Protein AF-A0A0G4NHV6-F1 (afdb_monomer_lite)

Foldseek 3Di:
DDDDDDDDDPDDDDDDDDDDDDDDDDDDDDDDDDDDDDDDDDDDDDDDDDDDDDDDPPPPPPPPQPADDLVVLVVLLVVLVVLLVVLLVLLVVLLVLLVVVLVDLDVVSLVVNLVSLVVSLVSLVVSLVSLVVLVVRLVSDPDPCSVVSVVSSVVSLVSNLVSLVVSVVSVVVSLVSVLVSQLVVVCVVVVPDDPVRSCCSSVPPLLDPPVVVVVPVPDDPPRPVSVSVSVNSVVVSNVVSVVSSVVSVD

Radius of gyration: 35.99 Å; chains: 1; bounding box: 97×77×82 Å

InterPro domains:
  IPR006011 Syntaxin, N-terminal domain [PF00804] (71-216)
  IPR006011 Syntaxin, N-terminal domain [SM00503] (65-179)
  IPR010989 SNARE [SSF47661] (71-247)

Secondary structure (DSSP, 8-state):
-----------------------------------------------------------------SS--HHHHHHHHHHHHHHHHHHHHHHHHHHHHHHHHHH---HHHHHHHHHHHHHHHHHHHHHHHHHHHHHHHHHH--STTHHHHHHHHHHHHHHHHHHHHHHHHHHHHHHHHHHHHHHHHHHHH-TT--HHHHHHHHHS-TT-HHHHHHHHTTS--SSHHHHHHHHHHHHHHHHHHHHHHHHHT-

pLDDT: mean 71.12, std 22.75, range [27.0, 97.94]

Sequence (250 aa):
MSYGQYSQNPYAQGPAAEGGYDYNQSQQQYGGGQYELQPYGQQPQQNEDQSNPYQQQQQQQSSAPTTISQQDFLGRVQNLRNEIRTLTADIEHIAQLHQRALSSADSVASDQLNNAVAQTQLRNTQITEEIKFLERDAARTQDASRASKQAQLNSVKNTFKDELHRYMQVESEYQKRYKEQIARQYRIVNPDATEEEVHEATEVDWGNEGVFQTALKNNRLGQANSVLGNVRARHSELQRIERTLAESQQ

Structure (mmCIF, N/CA/C/O backbone):
data_AF-A0A0G4NHV6-F1
#
_entry.id   AF-A0A0G4NHV6-F1
#
loop_
_atom_site.group_PDB
_atom_site.id
_atom_site.type_symbol
_atom_site.label_atom_id
_atom_site.label_alt_id
_atom_site.label_comp_id
_atom_site.label_asym_id
_atom_site.label_entity_id
_atom_site.label_seq_id
_atom_site.pdbx_PDB_ins_code
_atom_site.Cartn_x
_atom_site.Cartn_y
_atom_site.Cartn_z
_atom_site.occupancy
_atom_site.B_iso_or_equiv
_atom_site.auth_seq_id
_atom_site.auth_comp_id
_atom_site.auth_asym_id
_atom_site.auth_atom_id
_atom_site.pdbx_PDB_model_num
ATOM 1 N N . MET A 1 1 ? -23.708 -58.275 34.822 1.00 42.59 1 MET A N 1
ATOM 2 C CA . MET A 1 1 ? -22.982 -58.783 33.636 1.00 42.59 1 MET A CA 1
ATOM 3 C C . MET A 1 1 ? -22.207 -57.575 33.090 1.00 42.59 1 MET A C 1
ATOM 5 O O . MET A 1 1 ? -22.872 -56.664 32.633 1.00 42.59 1 MET A O 1
ATOM 9 N N . SER A 1 2 ? -20.936 -57.292 33.436 1.00 39.44 2 SER A N 1
ATOM 10 C CA . SER A 1 2 ? -19.669 -58.014 33.139 1.00 39.44 2 SER A CA 1
ATOM 11 C C . SER A 1 2 ? -19.507 -58.191 31.619 1.00 39.44 2 SER A C 1
ATOM 13 O O . SER A 1 2 ? -20.429 -58.746 31.037 1.00 39.44 2 SER A O 1
ATOM 15 N N . TYR A 1 3 ? -18.500 -57.729 30.863 1.00 39.88 3 TYR A N 1
ATOM 16 C CA . TYR A 1 3 ? -17.105 -57.243 31.003 1.00 39.88 3 TYR A CA 1
ATOM 17 C C . TYR A 1 3 ? -16.933 -56.012 30.052 1.00 39.88 3 TYR A C 1
ATOM 19 O O . TYR A 1 3 ? -17.798 -55.796 29.215 1.00 39.88 3 TYR A O 1
ATOM 27 N N . GLY A 1 4 ? -15.941 -55.111 30.069 1.00 42.47 4 GLY A N 1
ATOM 28 C CA . GLY A 1 4 ? -14.530 -55.207 30.441 1.00 42.47 4 GLY A CA 1
ATOM 29 C C . GLY A 1 4 ? -13.627 -55.469 29.217 1.00 42.47 4 GLY A C 1
ATOM 30 O O . GLY A 1 4 ? -13.505 -56.618 28.825 1.00 42.47 4 GLY A O 1
ATOM 31 N N . GLN A 1 5 ? -12.936 -54.420 28.727 1.00 42.06 5 GLN A N 1
ATOM 32 C CA . GLN A 1 5 ? -11.602 -54.454 28.074 1.00 42.06 5 GLN A CA 1
ATOM 33 C C . GLN A 1 5 ? -11.485 -54.866 26.579 1.00 42.06 5 GLN A C 1
ATOM 35 O O . GLN A 1 5 ? -11.826 -55.979 26.209 1.00 42.06 5 GLN A O 1
ATOM 40 N N . TYR A 1 6 ? -10.927 -53.988 25.721 1.00 45.12 6 TYR A N 1
ATOM 41 C CA . TYR A 1 6 ? -9.554 -54.101 25.171 1.00 45.12 6 TYR A CA 1
ATOM 42 C C . TYR A 1 6 ? -9.182 -52.936 24.222 1.00 45.12 6 TYR A C 1
ATOM 44 O O . TYR A 1 6 ? -9.923 -52.575 23.313 1.00 45.12 6 TYR A O 1
ATOM 52 N N . SER A 1 7 ? -7.996 -52.372 24.470 1.00 45.12 7 SER A N 1
ATOM 53 C CA . SER A 1 7 ? -7.292 -51.319 23.726 1.00 45.12 7 SER A CA 1
ATOM 54 C C . SER A 1 7 ? -6.662 -51.815 22.419 1.00 45.12 7 SER A C 1
ATOM 56 O O . SER A 1 7 ? -6.216 -52.960 22.377 1.00 45.12 7 SER A O 1
ATOM 58 N N . GLN A 1 8 ? -6.442 -50.913 21.448 1.00 46.16 8 GLN A N 1
ATOM 59 C CA . GLN A 1 8 ? -5.136 -50.774 20.775 1.00 46.16 8 GLN A CA 1
ATOM 60 C C . GLN A 1 8 ? -5.026 -49.486 19.937 1.00 46.16 8 GLN A C 1
ATOM 62 O O . GLN A 1 8 ? -5.896 -49.161 19.138 1.00 46.16 8 GLN A O 1
ATOM 67 N N . ASN A 1 9 ? -3.925 -48.766 20.162 1.00 45.41 9 ASN A N 1
ATOM 68 C CA . ASN A 1 9 ? -3.529 -47.488 19.573 1.00 45.41 9 ASN A CA 1
ATOM 69 C C . ASN A 1 9 ? -2.196 -47.750 18.828 1.00 45.41 9 ASN A C 1
ATOM 71 O O . ASN A 1 9 ? -1.251 -48.157 19.508 1.00 45.41 9 ASN A O 1
ATOM 75 N N . PRO A 1 10 ? -2.080 -47.613 17.490 1.00 46.97 10 PRO A N 1
ATOM 76 C CA . PRO A 1 10 ? -0.971 -48.249 16.763 1.00 46.97 10 PRO A CA 1
ATOM 77 C C . PRO A 1 10 ? 0.224 -47.357 16.367 1.00 46.97 10 PRO A C 1
ATOM 79 O O . PRO A 1 10 ? 1.002 -47.769 15.516 1.00 46.97 10 PRO A O 1
ATOM 82 N N . TYR A 1 11 ? 0.457 -46.188 16.975 1.00 42.53 11 TYR A N 1
ATOM 83 C CA . TYR A 1 11 ? 1.659 -45.388 16.662 1.00 42.53 11 TYR A CA 1
ATOM 84 C C . TYR A 1 11 ? 2.387 -44.898 17.913 1.00 42.53 11 TYR A C 1
ATOM 86 O O . TYR A 1 11 ? 2.302 -43.739 18.307 1.00 42.53 11 TYR A O 1
ATOM 94 N N . ALA A 1 12 ? 3.133 -45.813 18.526 1.00 45.09 12 ALA A N 1
ATOM 95 C CA . ALA A 1 12 ? 4.188 -45.507 19.480 1.00 45.09 12 ALA A CA 1
ATOM 96 C C . ALA A 1 12 ? 5.341 -46.491 19.262 1.00 45.09 12 ALA A C 1
ATOM 98 O O . ALA A 1 12 ? 5.237 -47.636 19.689 1.00 45.09 12 ALA A O 1
ATOM 99 N N . GLN A 1 13 ? 6.408 -46.051 18.586 1.00 47.22 13 GLN A N 1
ATOM 100 C CA . GLN A 1 13 ? 7.794 -46.483 18.822 1.00 47.22 13 GLN A CA 1
ATOM 101 C C . GLN A 1 13 ? 8.749 -45.787 17.843 1.00 47.22 13 GLN A C 1
ATOM 103 O O . GLN A 1 13 ? 8.717 -46.026 16.640 1.00 47.22 13 GLN A O 1
ATOM 108 N N . GLY A 1 14 ? 9.624 -44.945 18.389 1.00 47.19 14 GLY A N 1
ATOM 109 C CA . GLY A 1 14 ? 10.961 -44.716 17.846 1.00 47.19 14 GLY A CA 1
ATOM 110 C C . GLY A 1 14 ? 11.998 -45.319 18.803 1.00 47.19 14 GLY A C 1
ATOM 111 O O . GLY A 1 14 ? 11.672 -45.545 19.971 1.00 47.19 14 GLY A O 1
ATOM 112 N N . PRO A 1 15 ? 13.236 -45.550 18.346 1.00 54.03 15 PRO A N 1
ATOM 113 C CA . PRO A 1 15 ? 14.423 -45.547 19.205 1.00 54.03 15 PRO A CA 1
ATOM 114 C C . PRO A 1 15 ? 15.408 -44.453 18.733 1.00 54.03 15 PRO A C 1
ATOM 116 O O . PRO A 1 15 ? 15.547 -44.202 17.541 1.00 54.03 15 PRO A O 1
ATOM 119 N N . ALA A 1 16 ? 15.891 -43.580 19.620 1.00 42.41 16 ALA A N 1
ATOM 120 C CA . ALA A 1 16 ? 17.038 -43.738 20.528 1.00 42.41 16 ALA A CA 1
ATOM 121 C C . ALA A 1 16 ? 18.401 -43.601 19.817 1.00 42.41 16 ALA A C 1
ATOM 123 O O . ALA A 1 16 ? 18.783 -44.415 18.982 1.00 42.41 16 ALA A O 1
ATOM 124 N N . ALA A 1 17 ? 19.097 -42.520 20.174 1.00 45.16 17 ALA A N 1
ATOM 125 C CA . ALA A 1 17 ? 20.459 -42.174 19.790 1.00 45.16 17 ALA A CA 1
ATOM 126 C C . ALA A 1 17 ? 21.496 -42.978 20.594 1.00 45.16 17 ALA A C 1
ATOM 128 O O . ALA A 1 17 ? 21.275 -43.222 21.778 1.00 45.16 17 ALA A O 1
ATOM 129 N N . GLU A 1 18 ? 22.650 -43.290 19.994 1.00 39.41 18 GLU A N 1
ATOM 130 C CA . GLU A 1 18 ? 23.860 -43.710 20.717 1.00 39.41 18 GLU A CA 1
ATOM 131 C C . GLU A 1 18 ? 25.148 -43.447 19.900 1.00 39.41 18 GLU A C 1
ATOM 133 O O . GLU A 1 18 ? 25.076 -43.226 18.692 1.00 39.41 18 GLU A O 1
ATOM 138 N N . GLY A 1 19 ? 26.291 -43.397 20.607 1.00 36.53 19 GLY A N 1
ATOM 139 C CA . GLY A 1 19 ? 27.639 -42.916 20.226 1.00 36.53 19 GLY A CA 1
ATOM 140 C C . GLY A 1 19 ? 28.146 -43.324 18.835 1.00 36.53 19 GLY A C 1
ATOM 141 O O . GLY A 1 19 ? 27.804 -44.374 18.315 1.00 36.53 19 GLY A O 1
ATOM 142 N N . GLY A 1 20 ? 28.959 -42.538 18.128 1.00 31.83 20 GLY A N 1
ATOM 143 C CA . GLY A 1 20 ? 30.141 -41.815 18.588 1.00 31.83 20 GLY A CA 1
ATOM 144 C C . GLY A 1 20 ? 31.348 -42.752 18.632 1.00 31.83 20 GLY A C 1
ATOM 145 O O . GLY A 1 20 ? 31.519 -43.362 19.668 1.00 31.83 20 GLY A O 1
ATOM 146 N N . TYR A 1 21 ? 32.162 -42.838 17.566 1.00 32.84 21 TYR A N 1
ATOM 147 C CA . TYR A 1 21 ? 33.595 -43.192 17.610 1.00 32.84 21 TYR A CA 1
ATOM 148 C C . TYR A 1 21 ? 34.331 -42.694 16.353 1.00 32.84 21 TYR A C 1
ATOM 150 O O . TYR A 1 21 ? 33.844 -42.795 15.229 1.00 32.84 21 TYR A O 1
ATOM 158 N N . ASP A 1 22 ? 35.506 -42.139 16.630 1.00 27.00 22 ASP A N 1
ATOM 159 C CA . ASP A 1 22 ? 36.523 -41.518 15.781 1.00 27.00 22 ASP A CA 1
ATOM 160 C C . ASP A 1 22 ? 37.743 -42.474 15.682 1.00 27.00 22 ASP A C 1
ATOM 162 O O . ASP A 1 22 ? 37.854 -43.419 16.465 1.00 27.00 22 ASP A O 1
ATOM 166 N N . TYR A 1 23 ? 38.679 -42.139 14.787 1.00 30.36 23 TYR A N 1
ATOM 167 C CA . TYR A 1 23 ? 40.036 -42.653 14.545 1.00 30.36 23 TYR A CA 1
ATOM 168 C C . TYR A 1 23 ? 40.156 -44.012 13.827 1.00 30.36 23 TYR A C 1
ATOM 170 O O . TYR A 1 23 ? 39.456 -44.959 14.144 1.00 30.36 23 TYR A O 1
ATOM 178 N N . ASN A 1 24 ? 41.103 -44.271 12.915 1.00 31.02 24 ASN A N 1
ATOM 179 C CA . ASN A 1 24 ? 42.132 -43.529 12.166 1.00 31.02 24 ASN A CA 1
ATOM 180 C C . ASN A 1 24 ? 42.877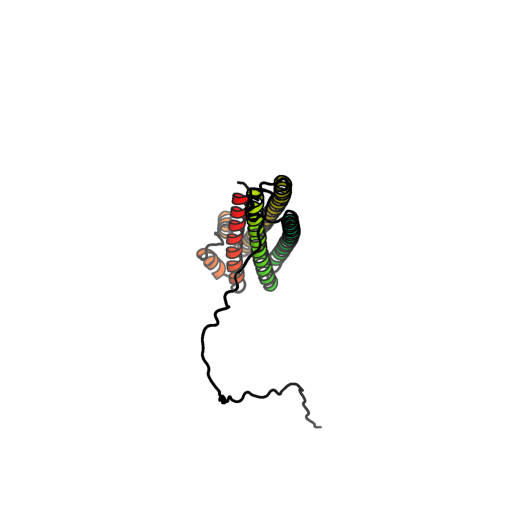 -44.592 11.324 1.00 31.02 24 ASN A C 1
ATOM 182 O O . ASN A 1 24 ? 42.823 -45.777 11.641 1.00 31.02 24 ASN A O 1
ATOM 186 N N . GLN A 1 25 ? 43.693 -44.122 10.381 1.00 33.38 25 GLN A N 1
ATOM 187 C CA . GLN A 1 25 ? 45.030 -44.659 10.084 1.00 33.38 25 GLN A CA 1
ATOM 188 C C . GLN A 1 25 ? 45.190 -45.555 8.850 1.00 33.38 25 GLN A C 1
ATOM 190 O O . GLN A 1 25 ? 44.977 -46.762 8.876 1.00 33.38 25 GLN A O 1
ATOM 195 N N . SER A 1 26 ? 45.732 -44.969 7.779 1.00 33.53 26 SER A N 1
ATOM 196 C CA . SER A 1 26 ? 47.159 -45.101 7.393 1.00 33.53 26 SER A CA 1
ATOM 197 C C . SER A 1 26 ? 47.373 -44.393 6.038 1.00 33.53 26 SER A C 1
ATOM 199 O O . SER A 1 26 ? 46.664 -44.669 5.081 1.00 33.53 26 SER A O 1
ATOM 201 N N . GLN A 1 27 ? 48.086 -43.261 5.957 1.00 32.75 27 GLN A N 1
ATOM 202 C CA . GLN A 1 27 ? 49.551 -43.055 5.948 1.00 32.75 27 GLN A CA 1
ATOM 203 C C . GLN A 1 27 ? 50.287 -43.710 4.769 1.00 32.75 27 GLN A C 1
ATOM 205 O O . GLN A 1 27 ? 50.430 -44.927 4.756 1.00 32.75 27 GLN A O 1
ATOM 210 N N . GLN A 1 28 ? 50.819 -42.864 3.869 1.00 36.91 28 GLN A N 1
ATOM 211 C CA . GLN A 1 28 ? 52.220 -42.781 3.381 1.00 36.91 28 GLN A CA 1
ATOM 212 C C . GLN A 1 28 ? 52.259 -42.066 2.003 1.00 36.91 28 GLN A C 1
ATOM 214 O O . GLN A 1 28 ? 51.321 -42.219 1.233 1.00 36.91 28 GLN A O 1
ATOM 219 N N . GLN A 1 29 ? 53.274 -41.330 1.528 1.00 31.31 29 GLN A N 1
ATOM 220 C CA . GLN A 1 29 ? 54.500 -40.703 2.054 1.00 31.31 29 GLN A CA 1
ATOM 221 C C . GLN A 1 29 ? 55.288 -40.164 0.820 1.00 31.31 29 GLN A C 1
ATOM 223 O O . GLN A 1 29 ? 55.604 -40.942 -0.066 1.00 31.31 29 GLN A O 1
ATOM 228 N N . TYR A 1 30 ? 55.632 -38.863 0.828 1.00 28.86 30 TYR A N 1
ATOM 229 C CA . TYR A 1 30 ? 56.812 -38.153 0.255 1.00 28.86 30 TYR A CA 1
ATOM 230 C C . TYR A 1 30 ? 57.196 -38.107 -1.250 1.00 28.86 30 TYR A C 1
ATOM 232 O O . TYR A 1 30 ? 57.248 -39.108 -1.951 1.00 28.86 30 TYR A O 1
ATOM 240 N N . GLY A 1 31 ? 57.712 -36.916 -1.627 1.00 34.88 31 GLY A N 1
ATOM 241 C CA . GLY A 1 31 ? 58.684 -36.635 -2.712 1.00 34.88 31 GLY A CA 1
ATOM 242 C C . GLY A 1 31 ? 58.173 -35.563 -3.693 1.00 34.88 31 GLY A C 1
ATOM 243 O O . GLY A 1 31 ? 57.098 -35.737 -4.238 1.00 34.88 31 GLY A O 1
ATOM 244 N N . GLY A 1 32 ? 58.784 -34.404 -3.972 1.00 33.75 32 GLY A N 1
ATOM 245 C CA . GLY A 1 32 ? 60.158 -33.919 -3.809 1.00 33.75 32 GLY A CA 1
ATOM 246 C C . GLY A 1 32 ? 60.842 -33.765 -5.183 1.00 33.75 32 GLY A C 1
ATOM 247 O O . GLY A 1 32 ? 61.233 -34.773 -5.751 1.00 33.75 32 GLY A O 1
ATOM 248 N N . GLY A 1 33 ? 61.023 -32.527 -5.677 1.00 33.22 33 GLY A N 1
ATOM 249 C CA . GLY A 1 33 ? 61.852 -32.170 -6.856 1.00 33.22 33 GLY A CA 1
ATOM 250 C C . GLY A 1 33 ? 61.040 -31.590 -8.031 1.00 33.22 33 GLY A C 1
ATOM 251 O O . GLY A 1 33 ? 60.049 -32.187 -8.421 1.00 33.22 33 GLY A O 1
ATOM 252 N N . GLN A 1 34 ? 61.222 -30.351 -8.506 1.00 34.47 34 GLN A N 1
ATOM 253 C CA . GLN A 1 34 ? 62.389 -29.652 -9.083 1.00 34.47 34 GLN A CA 1
ATOM 254 C C . GLN A 1 34 ? 62.622 -29.921 -10.587 1.00 34.47 34 GLN A C 1
ATOM 256 O O . GLN A 1 34 ? 63.01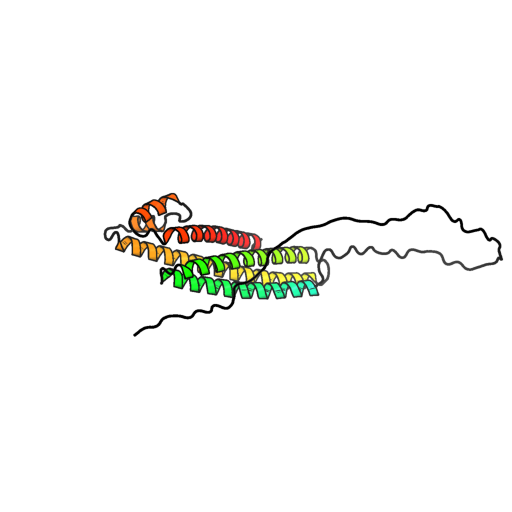2 -31.009 -10.973 1.00 34.47 34 GLN A O 1
ATOM 261 N N . TYR A 1 35 ? 62.400 -28.847 -11.362 1.00 38.69 35 TYR A N 1
ATOM 262 C CA . TYR A 1 35 ? 62.986 -28.413 -12.644 1.00 38.69 35 TYR A CA 1
ATOM 263 C C . TYR A 1 35 ? 63.195 -29.426 -13.778 1.00 38.69 35 TYR A C 1
ATOM 265 O O . TYR A 1 35 ? 64.053 -30.294 -13.689 1.00 38.69 35 TYR A O 1
ATOM 273 N N . GLU A 1 36 ? 62.599 -29.138 -14.940 1.00 40.97 36 GLU A N 1
ATOM 274 C CA . GLU A 1 36 ? 63.153 -29.575 -16.225 1.00 40.97 36 GLU A CA 1
ATOM 275 C C . GLU A 1 36 ? 63.240 -28.406 -17.212 1.00 40.97 36 GLU A C 1
ATOM 277 O O . GLU A 1 36 ? 62.251 -27.769 -17.577 1.00 40.97 36 GLU A O 1
ATOM 282 N N . LEU A 1 37 ? 64.487 -28.126 -17.597 1.00 41.69 37 LEU A N 1
ATOM 283 C CA . LEU A 1 37 ? 64.890 -27.316 -18.735 1.00 41.69 37 LEU A CA 1
ATOM 284 C C . LEU A 1 37 ? 64.571 -28.080 -20.026 1.00 41.69 37 LEU A C 1
ATOM 286 O O . LEU A 1 37 ? 64.869 -29.268 -20.123 1.00 41.69 37 LEU A O 1
ATOM 290 N N . GLN A 1 38 ? 64.067 -27.387 -21.046 1.00 47.09 38 GLN A N 1
ATOM 291 C CA . GLN A 1 38 ? 63.964 -27.930 -22.404 1.00 47.09 38 GLN A CA 1
ATOM 292 C C . GLN A 1 38 ? 65.049 -27.339 -23.314 1.00 47.09 38 GLN A C 1
ATOM 294 O O . GLN A 1 38 ? 65.409 -26.168 -23.153 1.00 47.09 38 GLN A O 1
ATOM 299 N N . PRO A 1 39 ? 65.626 -28.152 -24.221 1.00 46.78 39 PRO A N 1
ATOM 300 C CA . PRO A 1 39 ? 66.941 -27.894 -24.776 1.00 46.78 39 PRO A CA 1
ATOM 301 C C . PRO A 1 39 ? 66.912 -27.107 -26.088 1.00 46.78 39 PRO A C 1
ATOM 303 O O . PRO A 1 39 ? 65.929 -27.048 -26.824 1.00 46.78 39 PRO A O 1
ATOM 306 N N . TYR A 1 40 ? 68.076 -26.525 -26.349 1.00 33.38 40 TYR A N 1
ATOM 307 C CA . TYR A 1 40 ? 68.476 -25.745 -27.510 1.00 33.38 40 TYR A CA 1
ATOM 308 C C . TYR A 1 40 ? 68.497 -26.573 -28.808 1.00 33.38 40 TYR A C 1
ATOM 310 O O . TYR A 1 40 ? 69.033 -27.679 -28.833 1.00 33.38 40 TYR A O 1
ATOM 318 N N . GLY A 1 41 ? 68.031 -25.971 -29.904 1.00 42.31 41 GLY A N 1
ATOM 319 C CA . GLY A 1 41 ? 68.254 -26.436 -31.273 1.00 42.31 41 GLY A CA 1
ATOM 320 C C . GLY A 1 41 ? 68.162 -25.274 -32.265 1.00 42.31 41 GLY A C 1
ATOM 321 O O . GLY A 1 41 ? 67.079 -24.950 -32.738 1.00 42.31 41 GLY A O 1
ATOM 322 N N . GLN A 1 42 ? 69.301 -24.628 -32.546 1.00 38.12 42 GLN A N 1
ATOM 323 C CA . GLN A 1 42 ? 69.535 -23.807 -33.749 1.00 38.12 42 GLN A CA 1
ATOM 324 C C . GLN A 1 42 ? 69.887 -24.766 -34.911 1.00 38.12 42 GLN A C 1
ATOM 326 O O . GLN A 1 42 ? 70.492 -25.803 -34.655 1.00 38.12 42 GLN A O 1
ATOM 331 N N . GLN A 1 43 ? 69.533 -24.535 -36.180 1.00 47.62 43 GLN A N 1
ATOM 332 C CA . GLN A 1 43 ? 70.178 -23.597 -37.120 1.00 47.62 43 GLN A CA 1
ATOM 333 C C . GLN A 1 43 ? 69.460 -23.626 -38.509 1.00 47.62 43 GLN A C 1
ATOM 335 O O . GLN A 1 43 ? 68.554 -24.437 -38.690 1.00 47.62 43 GLN A O 1
ATOM 340 N N . PRO A 1 44 ? 69.799 -22.737 -39.474 1.00 54.31 44 PRO A N 1
ATOM 341 C CA . PRO A 1 44 ? 68.815 -21.971 -40.244 1.00 54.31 44 PRO A CA 1
ATOM 342 C C . PRO A 1 44 ? 68.823 -22.242 -41.760 1.00 54.31 44 PRO A C 1
ATOM 344 O O . PRO A 1 44 ? 69.785 -22.781 -42.303 1.00 54.31 44 PRO A O 1
ATOM 347 N N . GLN A 1 45 ? 67.815 -21.726 -42.471 1.00 35.84 45 GLN A N 1
ATOM 348 C CA . GLN A 1 45 ? 67.975 -21.377 -43.884 1.00 35.84 45 GLN A CA 1
ATOM 349 C C . GLN A 1 45 ? 67.124 -20.160 -44.273 1.00 35.84 45 GLN A C 1
ATOM 351 O O . GLN A 1 45 ? 66.043 -19.936 -43.736 1.00 35.84 45 GLN A O 1
ATOM 356 N N . GLN A 1 46 ? 67.728 -19.343 -45.131 1.00 35.81 46 GLN A N 1
ATOM 357 C CA . GLN A 1 46 ? 67.469 -17.933 -45.410 1.00 35.81 46 GLN A CA 1
ATOM 358 C C . GLN A 1 46 ? 66.526 -17.703 -46.608 1.00 35.81 46 GLN A C 1
ATOM 360 O O . GLN A 1 46 ? 66.315 -18.611 -47.410 1.00 35.81 46 GLN A O 1
ATOM 365 N N . ASN A 1 47 ? 66.132 -16.425 -46.735 1.00 39.16 47 ASN A N 1
ATOM 366 C CA . ASN A 1 47 ? 65.580 -15.676 -47.882 1.00 39.16 47 ASN A CA 1
ATOM 367 C C . ASN A 1 47 ? 64.044 -15.579 -47.928 1.00 39.16 47 ASN A C 1
ATOM 369 O O . ASN A 1 47 ? 63.355 -16.580 -48.083 1.00 39.16 47 ASN A O 1
ATOM 373 N N . GLU A 1 48 ? 63.490 -14.423 -47.512 1.00 36.72 48 GLU A N 1
ATOM 374 C CA . GLU A 1 48 ? 63.148 -13.225 -48.338 1.00 36.72 48 GLU A CA 1
ATOM 375 C C . GLU A 1 48 ? 61.825 -13.476 -49.087 1.00 36.72 48 GLU A C 1
ATOM 377 O O . GLU A 1 48 ? 61.662 -14.521 -49.694 1.00 36.72 48 GLU A O 1
ATOM 382 N N . ASP A 1 49 ? 60.793 -12.639 -49.140 1.00 34.44 49 ASP A N 1
ATOM 383 C CA . ASP A 1 49 ? 60.547 -11.229 -48.841 1.00 34.44 49 ASP A CA 1
ATOM 384 C C . ASP A 1 49 ? 59.020 -11.043 -49.043 1.00 34.44 49 ASP A C 1
ATOM 386 O O . ASP A 1 49 ? 58.503 -11.488 -50.066 1.00 34.44 49 ASP A O 1
ATOM 390 N N . GLN A 1 50 ? 58.287 -10.468 -48.081 1.00 44.84 50 GLN A N 1
ATOM 391 C CA . GLN A 1 50 ? 57.285 -9.418 -48.343 1.00 44.84 50 GLN A CA 1
ATOM 392 C C . GLN A 1 50 ? 56.560 -8.971 -47.067 1.00 44.84 50 GLN A C 1
ATOM 394 O O . GLN A 1 50 ? 55.793 -9.682 -46.419 1.00 44.84 50 GLN A O 1
ATOM 399 N N . SER A 1 51 ? 56.855 -7.719 -46.759 1.00 41.00 51 SER A N 1
ATOM 400 C CA . SER A 1 51 ? 56.211 -6.755 -45.880 1.00 41.00 51 SER A CA 1
ATOM 401 C C . SER A 1 51 ? 54.679 -6.828 -45.786 1.00 41.00 51 SER A C 1
ATOM 403 O O . SER A 1 51 ? 53.960 -6.648 -46.764 1.00 41.00 51 SER A O 1
ATOM 405 N N . ASN A 1 52 ? 54.172 -6.911 -44.550 1.00 47.97 52 ASN A N 1
ATOM 406 C CA . ASN A 1 52 ? 52.869 -6.347 -44.195 1.00 47.97 52 ASN A CA 1
ATOM 407 C C . ASN A 1 52 ? 52.927 -5.771 -42.762 1.00 47.97 52 ASN A C 1
ATOM 409 O O . ASN A 1 52 ? 53.011 -6.543 -41.803 1.00 47.97 52 ASN A O 1
ATOM 413 N N . PRO A 1 53 ? 52.974 -4.437 -42.581 1.00 46.19 53 PRO A N 1
ATOM 414 C CA . PRO A 1 53 ? 53.108 -3.822 -41.265 1.00 46.19 53 PRO A CA 1
ATOM 415 C C . PRO A 1 53 ? 51.741 -3.418 -40.666 1.00 46.19 53 PRO A C 1
ATOM 417 O O . PRO A 1 53 ? 50.865 -2.944 -41.380 1.00 46.19 53 PRO A O 1
ATOM 420 N N . TYR A 1 54 ? 51.630 -3.540 -39.332 1.00 43.09 54 TYR A N 1
ATOM 421 C CA . TYR A 1 54 ? 50.539 -3.096 -38.430 1.00 43.09 54 TYR A CA 1
ATOM 422 C C . TYR A 1 54 ? 49.225 -3.902 -38.510 1.00 43.09 54 TYR A C 1
ATOM 424 O O . TYR A 1 54 ? 48.522 -3.876 -39.508 1.00 43.09 54 TYR A O 1
ATOM 432 N N . GLN A 1 55 ? 48.776 -4.674 -37.508 1.00 52.22 55 GLN A N 1
ATOM 433 C CA . GLN A 1 55 ? 48.734 -4.480 -36.046 1.00 52.22 55 GLN A CA 1
ATOM 434 C C . GLN A 1 55 ? 48.250 -3.096 -35.589 1.00 52.22 55 GLN A C 1
ATOM 436 O O . GLN A 1 55 ? 49.043 -2.244 -35.207 1.00 52.22 55 GLN A O 1
ATOM 441 N N . GLN A 1 56 ? 46.928 -2.921 -35.539 1.00 51.75 56 GLN A N 1
ATOM 442 C CA . GLN A 1 56 ? 46.229 -2.464 -34.330 1.00 51.75 56 GLN A CA 1
ATOM 443 C C . GLN A 1 56 ? 44.722 -2.644 -34.531 1.00 51.75 56 GLN A C 1
ATOM 445 O O . GLN A 1 56 ? 43.998 -1.732 -34.923 1.00 51.75 56 GLN A O 1
ATOM 450 N N . GLN A 1 57 ? 44.228 -3.849 -34.253 1.00 48.81 57 GLN A N 1
ATOM 451 C CA . GLN A 1 57 ? 42.816 -3.993 -33.937 1.00 48.81 57 GLN A CA 1
ATOM 452 C C . GLN A 1 57 ? 42.663 -3.425 -32.527 1.00 48.81 57 GLN A C 1
ATOM 454 O O . GLN A 1 57 ? 42.966 -4.097 -31.542 1.00 48.81 57 GLN A O 1
ATOM 459 N N . GLN A 1 58 ? 42.292 -2.145 -32.439 1.00 52.19 58 GLN A N 1
ATOM 460 C CA . GLN A 1 58 ? 41.774 -1.573 -31.205 1.00 52.19 58 GLN A CA 1
ATOM 461 C C . GLN A 1 58 ? 40.558 -2.418 -30.835 1.00 52.19 58 GLN A C 1
ATOM 463 O O . GLN A 1 58 ? 39.470 -2.244 -31.381 1.00 52.19 58 GLN A O 1
ATOM 468 N N . GLN A 1 59 ? 40.764 -3.383 -29.942 1.00 47.06 59 GLN A N 1
ATOM 469 C CA . GLN A 1 59 ? 39.686 -3.938 -29.152 1.00 47.06 59 GLN A CA 1
ATOM 470 C C . GLN A 1 59 ? 39.149 -2.752 -28.364 1.00 47.06 59 GLN A C 1
ATOM 472 O O . GLN A 1 59 ? 39.701 -2.365 -27.336 1.00 47.06 59 GLN A O 1
ATOM 477 N N . GLN A 1 60 ? 38.118 -2.111 -28.912 1.00 50.41 60 GLN A N 1
ATOM 478 C CA . GLN A 1 60 ? 37.223 -1.291 -28.127 1.00 50.41 60 GLN A CA 1
ATOM 479 C C . GLN A 1 60 ? 36.761 -2.217 -27.009 1.00 50.41 60 GLN A C 1
ATOM 481 O O . GLN A 1 60 ? 35.976 -3.136 -27.235 1.00 50.41 60 GLN A O 1
ATOM 486 N N . GLN A 1 61 ? 37.325 -2.028 -25.817 1.00 45.69 61 GLN A N 1
ATOM 487 C CA . GLN A 1 61 ? 36.703 -2.460 -24.583 1.00 45.69 61 GLN A CA 1
ATOM 488 C C . GLN A 1 61 ? 35.363 -1.731 -24.542 1.00 45.69 61 GLN A C 1
ATOM 490 O O . GLN A 1 61 ? 35.239 -0.638 -23.999 1.00 45.69 61 GLN A O 1
ATOM 495 N N . SER A 1 62 ? 34.361 -2.308 -25.198 1.00 50.81 62 SER A N 1
ATOM 496 C CA . SER A 1 62 ? 32.971 -2.024 -24.922 1.00 50.81 62 SER A CA 1
ATOM 497 C C . SER A 1 62 ? 32.771 -2.456 -23.480 1.00 50.81 62 SER A C 1
ATOM 499 O O . SER A 1 62 ? 32.600 -3.641 -23.191 1.00 50.81 62 SER A O 1
ATOM 501 N N . SER A 1 63 ? 32.916 -1.489 -22.574 1.00 56.75 63 SER A N 1
ATOM 502 C CA . SER A 1 63 ? 32.478 -1.566 -21.190 1.00 56.75 63 SER A CA 1
ATOM 503 C C . SER A 1 63 ? 31.155 -2.319 -21.179 1.00 56.75 63 SER A C 1
ATOM 505 O O . SER A 1 63 ? 30.232 -1.921 -21.893 1.00 56.75 63 SER A O 1
ATOM 507 N N . ALA A 1 64 ? 31.083 -3.432 -20.444 1.00 56.72 64 ALA A N 1
ATOM 508 C CA . ALA A 1 64 ? 29.848 -4.197 -20.320 1.00 56.72 64 ALA A CA 1
ATOM 509 C C . ALA A 1 64 ? 28.681 -3.230 -20.054 1.00 56.72 64 ALA A C 1
ATOM 511 O O . ALA A 1 64 ? 28.859 -2.287 -19.267 1.00 56.72 64 ALA A O 1
ATOM 512 N N . PRO A 1 65 ? 27.518 -3.405 -20.709 1.00 57.56 65 PRO A N 1
ATOM 513 C CA . PRO A 1 65 ? 26.403 -2.506 -20.491 1.00 57.56 65 PRO A CA 1
ATOM 514 C C . PRO A 1 65 ? 26.079 -2.526 -18.999 1.00 57.56 65 PRO A C 1
ATOM 516 O O . PRO A 1 65 ? 25.787 -3.562 -18.410 1.00 57.56 65 PRO A O 1
ATOM 519 N N . THR A 1 66 ? 26.149 -1.355 -18.372 1.00 76.25 66 THR A N 1
ATOM 520 C CA . THR A 1 66 ? 25.753 -1.145 -16.971 1.00 76.25 66 THR A CA 1
ATOM 521 C C . THR A 1 66 ? 24.230 -1.222 -16.791 1.00 76.25 66 THR A C 1
ATOM 523 O O . THR A 1 66 ? 23.717 -0.931 -15.709 1.00 76.25 66 THR A O 1
ATOM 526 N N . THR A 1 67 ? 23.521 -1.595 -17.859 1.00 87.81 67 THR A N 1
ATOM 527 C CA . THR A 1 67 ? 22.072 -1.681 -17.995 1.00 87.81 67 THR A CA 1
ATOM 528 C C . THR A 1 67 ? 21.665 -3.051 -18.516 1.00 87.81 67 THR A C 1
ATOM 530 O O . THR A 1 67 ? 22.349 -3.625 -19.364 1.00 87.81 67 THR A O 1
ATOM 533 N N . ILE A 1 68 ? 20.525 -3.558 -18.057 1.00 93.12 68 ILE A N 1
ATOM 534 C CA . ILE A 1 68 ? 19.971 -4.841 -18.498 1.00 93.12 68 ILE A CA 1
ATOM 535 C C . ILE A 1 68 ? 19.504 -4.779 -19.957 1.00 93.12 68 ILE A C 1
ATOM 537 O O . ILE A 1 68 ? 19.205 -3.704 -20.496 1.00 93.12 68 ILE A O 1
ATOM 541 N N . SER A 1 69 ? 19.398 -5.949 -20.592 1.00 93.19 69 SER A N 1
ATOM 542 C CA . SER A 1 69 ? 18.878 -6.051 -21.955 1.00 93.19 69 SER A CA 1
ATOM 543 C C . SER A 1 69 ? 17.427 -5.556 -22.033 1.00 93.19 69 SER A C 1
ATOM 545 O O . SER A 1 69 ? 16.681 -5.582 -21.050 1.00 93.19 69 SER A O 1
ATOM 547 N N . GLN A 1 70 ? 16.992 -5.109 -23.215 1.00 92.56 70 GLN A N 1
ATOM 548 C CA . GLN A 1 70 ? 15.598 -4.704 -23.418 1.00 92.56 70 GLN A CA 1
ATOM 549 C C . GLN A 1 70 ? 14.623 -5.851 -23.112 1.00 92.56 70 GLN A C 1
ATOM 551 O O . GLN A 1 70 ? 13.572 -5.610 -22.524 1.00 92.56 70 GLN A O 1
ATOM 556 N N . GLN A 1 71 ? 14.977 -7.089 -23.464 1.00 94.50 71 GLN A N 1
ATOM 557 C CA . GLN A 1 71 ? 14.135 -8.255 -23.210 1.00 94.50 71 GLN A CA 1
ATOM 558 C C . GLN A 1 71 ? 13.946 -8.496 -21.706 1.00 94.50 71 GLN A C 1
ATOM 560 O O . GLN A 1 71 ? 12.814 -8.662 -21.251 1.00 94.50 71 GLN A O 1
ATOM 565 N N . ASP A 1 72 ? 15.031 -8.439 -20.928 1.00 95.94 72 ASP A N 1
ATOM 566 C CA . ASP A 1 72 ? 14.972 -8.611 -19.471 1.00 95.94 72 ASP A CA 1
ATOM 567 C C . ASP A 1 72 ? 14.181 -7.482 -18.806 1.00 95.94 72 ASP A C 1
ATOM 569 O O . ASP A 1 72 ? 13.398 -7.720 -17.885 1.00 95.94 72 ASP A O 1
ATOM 573 N N . PHE A 1 73 ? 14.340 -6.251 -19.303 1.00 96.88 73 PHE A N 1
ATOM 574 C CA . PHE A 1 73 ? 13.576 -5.099 -18.835 1.00 96.88 73 PHE A CA 1
ATOM 575 C C . PHE A 1 73 ? 12.072 -5.303 -19.035 1.00 96.88 73 PHE A C 1
ATOM 577 O O . PHE A 1 73 ? 11.289 -5.113 -18.107 1.00 96.88 73 PHE A O 1
ATOM 584 N N . LEU A 1 74 ? 11.655 -5.722 -20.233 1.00 96.31 74 LEU A N 1
ATOM 585 C CA . LEU A 1 74 ? 10.244 -5.965 -20.534 1.00 96.31 74 LEU A CA 1
ATOM 586 C C . LEU A 1 74 ? 9.677 -7.133 -19.717 1.00 96.31 74 LEU A C 1
ATOM 588 O O . LEU A 1 74 ? 8.539 -7.049 -19.255 1.00 96.31 74 LEU A O 1
ATOM 592 N N . GLY A 1 75 ? 10.471 -8.182 -19.483 1.00 97.81 75 GLY A N 1
ATOM 593 C CA . GLY A 1 75 ? 10.100 -9.280 -18.590 1.00 97.81 75 GLY A CA 1
ATOM 594 C C . GLY A 1 75 ? 9.843 -8.802 -17.158 1.00 97.81 75 GLY A C 1
ATOM 595 O O . GLY A 1 75 ? 8.806 -9.115 -16.574 1.00 97.81 75 GLY A O 1
ATOM 596 N N . ARG A 1 76 ? 10.735 -7.964 -16.616 1.00 97.81 76 ARG A N 1
ATOM 597 C CA . ARG A 1 76 ? 10.571 -7.351 -15.286 1.00 97.81 76 ARG A CA 1
ATOM 598 C C . ARG A 1 76 ? 9.347 -6.446 -15.205 1.00 97.81 76 ARG A C 1
ATOM 600 O O . ARG A 1 76 ? 8.570 -6.571 -14.266 1.00 97.81 76 ARG A O 1
ATOM 607 N N . VAL A 1 77 ? 9.113 -5.604 -16.213 1.00 97.62 77 VAL A N 1
ATOM 608 C CA . VAL A 1 77 ? 7.897 -4.774 -16.316 1.00 97.62 77 VAL A CA 1
ATOM 609 C C . VAL A 1 77 ? 6.634 -5.638 -16.317 1.00 97.62 77 VAL A C 1
ATOM 611 O O . VAL A 1 77 ? 5.643 -5.284 -15.680 1.00 97.62 77 VAL A O 1
ATOM 614 N N . GLN A 1 78 ? 6.641 -6.774 -17.018 1.00 97.56 78 GLN A N 1
ATOM 615 C CA . GLN A 1 78 ? 5.490 -7.673 -17.048 1.00 97.56 78 GLN A CA 1
ATOM 616 C C . GLN A 1 78 ? 5.234 -8.323 -15.685 1.00 97.56 78 GLN A C 1
ATOM 618 O O . GLN A 1 78 ? 4.084 -8.385 -15.251 1.00 97.56 78 GLN A O 1
ATOM 623 N N . ASN A 1 79 ? 6.289 -8.757 -14.994 1.00 97.75 79 ASN A N 1
ATOM 624 C CA . ASN A 1 79 ? 6.175 -9.263 -13.627 1.00 97.75 79 ASN A CA 1
ATOM 625 C C . ASN A 1 79 ? 5.627 -8.180 -12.695 1.00 97.75 79 ASN A C 1
ATOM 627 O O . ASN A 1 79 ? 4.667 -8.425 -11.974 1.00 97.75 79 ASN A O 1
ATOM 631 N N . LEU A 1 80 ? 6.140 -6.954 -12.802 1.00 97.50 80 LEU A N 1
ATOM 632 C CA . LEU A 1 80 ? 5.683 -5.809 -12.022 1.00 97.50 80 LEU A CA 1
ATOM 633 C C . LEU A 1 80 ? 4.190 -5.506 -12.241 1.00 97.50 80 LEU A C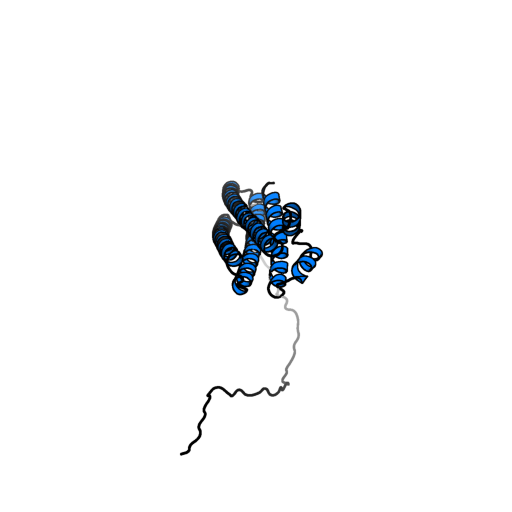 1
ATOM 635 O O . LEU A 1 80 ? 3.467 -5.220 -11.292 1.00 97.50 80 LEU A O 1
ATOM 639 N N . ARG A 1 81 ? 3.686 -5.637 -13.474 1.00 97.50 81 ARG A N 1
ATOM 640 C CA . ARG A 1 81 ? 2.241 -5.531 -13.755 1.00 97.50 81 ARG A CA 1
ATOM 641 C C . ARG A 1 81 ? 1.425 -6.619 -13.062 1.00 97.50 81 ARG A C 1
ATOM 643 O O . ARG A 1 81 ? 0.311 -6.345 -12.627 1.00 97.50 81 ARG A O 1
ATOM 650 N N . ASN A 1 82 ? 1.940 -7.843 -12.984 1.00 97.94 82 ASN A N 1
ATOM 651 C CA . ASN A 1 82 ? 1.262 -8.931 -12.279 1.00 97.94 82 ASN A CA 1
ATOM 652 C C . ASN A 1 82 ? 1.268 -8.702 -10.761 1.00 97.94 82 ASN A C 1
ATOM 654 O O . ASN A 1 82 ? 0.246 -8.918 -10.113 1.00 97.94 82 ASN A O 1
ATOM 658 N N . GLU A 1 83 ? 2.375 -8.199 -10.215 1.00 97.62 83 GLU A N 1
ATOM 659 C CA . GLU A 1 83 ? 2.471 -7.793 -8.811 1.00 97.62 83 GLU A CA 1
ATOM 660 C C . GLU A 1 83 ? 1.451 -6.698 -8.480 1.00 97.62 83 GLU A C 1
ATOM 662 O O . GLU A 1 83 ? 0.712 -6.829 -7.512 1.00 97.62 83 GLU A O 1
ATOM 667 N N . ILE A 1 84 ? 1.311 -5.677 -9.332 1.00 97.38 84 ILE A N 1
ATOM 668 C CA . ILE A 1 84 ? 0.304 -4.620 -9.141 1.00 97.38 84 ILE A CA 1
ATOM 669 C C . ILE A 1 84 ? -1.124 -5.174 -9.224 1.00 97.38 84 ILE A C 1
ATOM 671 O O . ILE A 1 84 ? -1.957 -4.813 -8.406 1.00 97.38 84 ILE A O 1
ATOM 675 N N . ARG A 1 85 ? -1.426 -6.099 -10.144 1.00 97.38 85 ARG A N 1
ATOM 676 C CA . ARG A 1 85 ? -2.746 -6.765 -10.156 1.00 97.38 85 ARG A CA 1
ATOM 677 C C . ARG A 1 85 ? -3.010 -7.552 -8.876 1.00 97.38 85 ARG A C 1
ATOM 679 O O . ARG A 1 85 ? -4.148 -7.636 -8.430 1.00 97.38 85 ARG A O 1
ATOM 686 N N . THR A 1 86 ? -1.969 -8.150 -8.309 1.00 97.25 86 THR A N 1
ATOM 687 C CA . THR A 1 86 ? -2.088 -8.871 -7.040 1.00 97.25 86 THR A CA 1
ATOM 688 C C . THR A 1 86 ? -2.310 -7.889 -5.892 1.00 97.25 86 THR A C 1
ATOM 690 O O . THR A 1 86 ? -3.186 -8.123 -5.070 1.00 97.25 86 THR A O 1
ATOM 693 N N . LEU A 1 87 ? -1.625 -6.741 -5.902 1.00 96.44 87 LEU A N 1
ATOM 694 C CA . LEU A 1 87 ? -1.875 -5.638 -4.972 1.00 96.44 87 LEU A CA 1
ATOM 695 C C . LEU A 1 87 ? -3.340 -5.170 -5.023 1.00 96.44 87 LEU A C 1
ATOM 697 O O . LEU A 1 87 ? -3.958 -4.996 -3.978 1.00 96.44 87 LEU A O 1
ATOM 701 N N . THR A 1 88 ? -3.919 -5.034 -6.221 1.00 96.31 88 THR A N 1
ATOM 702 C CA . THR A 1 88 ? -5.343 -4.709 -6.403 1.00 96.31 88 THR A CA 1
ATOM 703 C C . THR A 1 88 ? -6.254 -5.701 -5.673 1.00 96.31 88 THR A C 1
ATOM 705 O O . THR A 1 88 ? -7.206 -5.287 -5.009 1.00 96.31 88 THR A O 1
ATOM 708 N N . ALA A 1 89 ? -5.962 -7.002 -5.770 1.00 96.94 89 ALA A N 1
ATOM 709 C CA . ALA A 1 89 ? -6.722 -8.045 -5.084 1.00 96.94 89 ALA A CA 1
ATOM 710 C C . ALA A 1 89 ? -6.504 -8.018 -3.560 1.00 96.94 89 ALA A C 1
ATOM 712 O O . ALA A 1 89 ? -7.460 -8.190 -2.802 1.00 96.94 89 ALA A O 1
ATOM 713 N N . ASP A 1 90 ? -5.276 -7.752 -3.108 1.00 95.38 90 ASP A N 1
ATOM 714 C CA . ASP A 1 90 ? -4.943 -7.623 -1.686 1.00 95.38 90 ASP A CA 1
ATOM 715 C C . ASP A 1 90 ? -5.724 -6.454 -1.045 1.00 95.38 90 ASP A C 1
ATOM 717 O O . ASP A 1 90 ? -6.327 -6.611 0.020 1.00 95.38 90 ASP A O 1
ATOM 721 N N . ILE A 1 91 ? -5.820 -5.308 -1.731 1.00 95.12 91 ILE A N 1
ATOM 722 C CA . ILE A 1 91 ? -6.586 -4.132 -1.279 1.00 95.12 91 ILE A CA 1
ATOM 723 C C . ILE A 1 91 ? -8.089 -4.424 -1.211 1.00 95.12 91 ILE A C 1
ATOM 725 O O . ILE A 1 91 ? -8.762 -4.036 -0.252 1.00 95.12 91 ILE A O 1
ATOM 729 N N . GLU A 1 92 ? -8.636 -5.136 -2.197 1.00 95.69 92 GLU A N 1
ATOM 730 C CA . GLU A 1 92 ? -10.037 -5.574 -2.170 1.00 95.69 92 GLU A CA 1
ATOM 731 C C . GLU A 1 92 ? -10.315 -6.524 -1.007 1.00 95.69 92 GLU A C 1
ATOM 733 O O . GLU A 1 92 ? -11.344 -6.410 -0.334 1.00 95.69 92 GLU A O 1
ATOM 738 N N . HIS A 1 93 ? -9.386 -7.437 -0.734 1.00 94.69 93 HIS A N 1
ATOM 739 C CA . HIS A 1 93 ? -9.491 -8.349 0.391 1.00 94.69 93 HIS A CA 1
ATOM 740 C C . HIS A 1 93 ? -9.460 -7.602 1.732 1.00 94.69 93 HIS A C 1
ATOM 742 O O . HIS A 1 93 ? -10.305 -7.852 2.596 1.00 94.69 93 HIS A O 1
ATOM 748 N N . ILE A 1 94 ? -8.562 -6.622 1.884 1.00 92.12 94 ILE A N 1
ATOM 749 C CA . ILE A 1 94 ? -8.521 -5.730 3.051 1.00 92.12 94 ILE A CA 1
ATOM 750 C C . ILE A 1 94 ? -9.860 -5.004 3.223 1.00 92.12 94 ILE A C 1
ATOM 752 O O . ILE A 1 94 ? -10.412 -5.000 4.324 1.00 92.12 94 ILE A O 1
ATOM 756 N N . ALA A 1 95 ? -10.442 -4.462 2.150 1.00 92.06 95 ALA A N 1
ATOM 757 C CA . ALA A 1 95 ? -11.737 -3.783 2.209 1.00 92.06 95 ALA A CA 1
ATOM 758 C C . ALA A 1 95 ? -12.873 -4.706 2.697 1.00 92.06 95 ALA A C 1
ATOM 760 O O . ALA A 1 95 ? -13.738 -4.287 3.472 1.00 92.06 95 ALA A O 1
ATOM 761 N N . GLN A 1 96 ? -12.871 -5.980 2.297 1.00 91.94 96 GLN A N 1
ATOM 762 C CA . GLN A 1 96 ? -13.842 -6.967 2.786 1.00 91.94 96 GLN A CA 1
ATOM 763 C C . GLN A 1 96 ? -13.629 -7.288 4.270 1.00 91.94 96 GLN A C 1
ATOM 765 O O . GLN A 1 96 ? -14.586 -7.349 5.047 1.00 91.94 96 GLN A O 1
ATOM 770 N N . LEU A 1 97 ? -12.373 -7.460 4.686 1.00 89.00 97 LEU A N 1
ATOM 771 C CA . LEU A 1 97 ? -12.024 -7.700 6.085 1.00 89.00 97 LEU A CA 1
ATOM 772 C C . LEU A 1 97 ? -12.371 -6.497 6.971 1.00 89.00 97 LEU A C 1
ATOM 774 O O . LEU A 1 97 ? -12.855 -6.687 8.084 1.00 89.00 97 LEU A O 1
ATOM 778 N N . HIS A 1 98 ? -12.240 -5.273 6.458 1.00 86.81 98 HIS A N 1
ATOM 779 C CA . HIS A 1 98 ? -12.708 -4.048 7.110 1.00 86.81 98 HIS A CA 1
ATOM 780 C C . HIS A 1 98 ? -14.208 -4.090 7.389 1.00 86.81 98 HIS A C 1
ATOM 782 O O . HIS A 1 98 ? -14.641 -3.835 8.511 1.00 86.81 98 HIS A O 1
ATOM 788 N N . GLN A 1 99 ? -15.016 -4.460 6.393 1.00 86.75 99 GLN A N 1
ATOM 789 C CA . GLN A 1 99 ? -16.462 -4.591 6.577 1.00 86.75 99 GLN A CA 1
ATOM 790 C C . GLN A 1 99 ? -16.806 -5.655 7.627 1.00 86.75 99 GLN A C 1
ATOM 792 O O . GLN A 1 99 ? -17.644 -5.414 8.500 1.00 86.75 99 GLN A O 1
ATOM 797 N N . ARG A 1 100 ? -16.121 -6.806 7.595 1.00 84.38 100 ARG A N 1
ATOM 798 C CA . ARG A 1 100 ? -16.313 -7.878 8.583 1.00 84.38 100 ARG A CA 1
ATOM 799 C C . ARG A 1 100 ? -15.943 -7.434 9.997 1.00 84.38 100 ARG A C 1
ATOM 801 O O . ARG A 1 100 ? -16.739 -7.668 10.908 1.00 84.38 100 ARG A O 1
ATOM 808 N N . ALA A 1 101 ? -14.816 -6.743 10.159 1.00 77.31 101 ALA A N 1
ATOM 809 C CA . ALA A 1 101 ? -14.350 -6.215 11.441 1.00 77.31 101 ALA A CA 1
ATOM 810 C C . ALA A 1 101 ? -15.312 -5.173 12.042 1.00 77.31 101 ALA A C 1
ATOM 812 O O . ALA A 1 101 ? -15.504 -5.146 13.254 1.00 77.31 101 ALA A O 1
ATOM 813 N N . LEU A 1 102 ? -15.973 -4.355 11.211 1.00 77.12 102 LEU A N 1
ATOM 814 C CA . LEU A 1 102 ? -17.008 -3.420 11.680 1.00 77.12 102 LEU A CA 1
ATOM 815 C C . LEU A 1 102 ? -18.301 -4.144 12.098 1.00 77.12 102 LEU A C 1
ATOM 817 O O . LEU A 1 102 ? -18.967 -3.735 13.050 1.00 77.12 102 LEU A O 1
ATOM 821 N N . SER A 1 103 ? -18.675 -5.208 11.380 1.00 74.88 103 SER A N 1
ATOM 822 C CA . SER A 1 103 ? -19.947 -5.923 11.580 1.00 74.88 103 SER A CA 1
ATOM 823 C C . SER A 1 103 ? -19.932 -6.967 12.702 1.00 74.88 103 SER A C 1
ATOM 825 O O . SER A 1 103 ? -20.983 -7.283 13.257 1.00 74.88 103 SER A O 1
ATOM 827 N N . SER A 1 104 ? -18.763 -7.514 13.039 1.00 61.84 104 SER A N 1
ATOM 828 C CA . SER A 1 104 ? -18.627 -8.626 13.980 1.00 61.84 104 SER A CA 1
ATOM 829 C C . SER A 1 104 ? -17.379 -8.454 14.842 1.00 61.84 104 SER A C 1
ATOM 831 O O . SER A 1 104 ? -16.307 -8.150 14.329 1.00 61.84 104 SER A O 1
ATOM 833 N N . ALA A 1 105 ? -17.504 -8.687 16.152 1.00 58.88 105 ALA A N 1
ATOM 834 C CA . ALA A 1 105 ? -16.382 -8.729 17.097 1.00 58.88 105 ALA A CA 1
ATOM 835 C C . ALA A 1 105 ? -15.583 -10.047 16.970 1.00 58.88 105 ALA A C 1
ATOM 837 O O . ALA A 1 105 ? -15.262 -10.701 17.965 1.00 58.88 105 ALA A O 1
ATOM 838 N N . ASP A 1 106 ? -15.344 -10.477 15.731 1.00 66.06 106 ASP A N 1
ATOM 839 C CA . ASP A 1 106 ? -14.666 -11.718 15.378 1.00 66.06 106 ASP A CA 1
ATOM 840 C C . ASP A 1 106 ? -13.147 -11.510 15.445 1.00 66.06 106 ASP A C 1
ATOM 842 O O . ASP A 1 106 ? -12.553 -10.828 14.606 1.00 66.06 106 ASP A O 1
ATOM 846 N N . SER A 1 107 ? -12.502 -12.100 16.454 1.00 67.25 107 SER A N 1
ATOM 847 C CA . SER A 1 107 ? -11.047 -12.025 16.622 1.00 67.25 107 SER A CA 1
ATOM 848 C C . SER A 1 107 ? -10.291 -12.640 15.441 1.00 67.25 107 SER A C 1
ATOM 850 O O . SER A 1 107 ? -9.213 -12.161 15.101 1.00 67.25 107 SER A O 1
ATOM 852 N N . VAL A 1 108 ? -10.872 -13.637 14.761 1.00 74.88 108 VAL A N 1
ATOM 853 C CA . VAL A 1 108 ? -10.252 -14.284 13.593 1.00 74.88 108 VAL A CA 1
ATOM 854 C C . VAL A 1 108 ? -10.167 -13.314 12.415 1.00 74.88 108 VAL 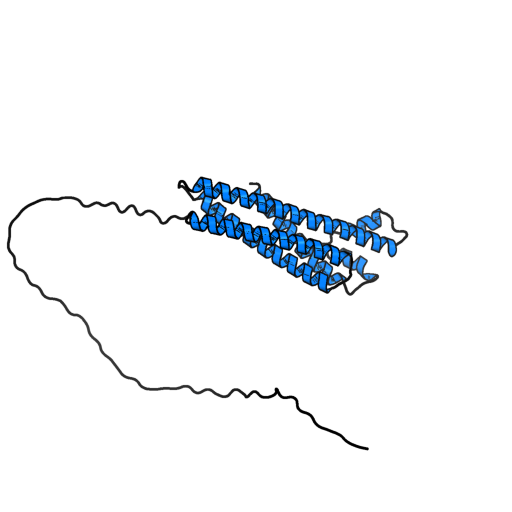A C 1
ATOM 856 O O . VAL A 1 108 ? -9.168 -13.295 11.697 1.00 74.88 108 VAL A O 1
ATOM 859 N N . ALA A 1 109 ? -11.184 -12.467 12.228 1.00 73.25 109 ALA A N 1
ATOM 860 C CA . ALA A 1 109 ? -11.175 -11.445 11.184 1.00 73.25 109 ALA A CA 1
ATOM 861 C C . ALA A 1 109 ? -10.076 -10.391 11.418 1.00 73.25 109 ALA A C 1
ATOM 863 O O . ALA A 1 109 ? -9.481 -9.913 10.454 1.00 73.25 109 ALA A O 1
ATOM 864 N N . SER A 1 110 ? -9.769 -10.072 12.682 1.00 74.69 110 SER A N 1
ATOM 865 C CA . SER A 1 110 ? -8.684 -9.150 13.054 1.00 74.69 110 SER A CA 1
ATOM 866 C C . SER A 1 110 ? -7.306 -9.709 12.678 1.00 74.69 110 SER A C 1
ATOM 868 O O . SER A 1 110 ? -6.507 -9.020 12.043 1.00 74.69 110 SER A O 1
ATOM 870 N N . ASP A 1 111 ? -7.048 -10.985 12.975 1.00 80.50 111 ASP A N 1
ATOM 871 C CA . ASP A 1 111 ? -5.778 -11.630 12.625 1.00 80.50 111 ASP A CA 1
ATOM 872 C C . ASP A 1 111 ? -5.610 -11.792 11.107 1.00 80.50 111 ASP A C 1
ATOM 874 O O . ASP A 1 111 ? -4.531 -11.551 10.562 1.00 80.50 111 ASP A O 1
ATOM 878 N N . GLN A 1 112 ? -6.680 -12.153 10.391 1.00 85.75 112 GLN A N 1
ATOM 879 C CA . GLN A 1 112 ? -6.678 -12.210 8.922 1.00 85.75 112 GLN A CA 1
ATOM 880 C C . GLN A 1 112 ? -6.339 -10.849 8.309 1.00 85.75 112 GLN A C 1
ATOM 882 O O . GLN A 1 112 ? -5.528 -10.762 7.389 1.00 85.75 112 GLN A O 1
ATOM 887 N N . LEU A 1 113 ? -6.917 -9.785 8.861 1.00 85.25 113 LEU A N 1
ATOM 888 C CA . LEU A 1 113 ? -6.697 -8.416 8.420 1.00 85.25 113 LEU A CA 1
ATOM 889 C C . LEU A 1 113 ? -5.258 -7.962 8.644 1.00 85.25 113 LEU A C 1
ATOM 891 O O . LEU A 1 113 ? -4.658 -7.371 7.752 1.00 85.25 113 LEU A O 1
ATOM 895 N N . ASN A 1 114 ? -4.672 -8.305 9.786 1.00 82.44 114 ASN A N 1
ATOM 896 C CA . ASN A 1 114 ? -3.269 -8.012 10.067 1.00 82.44 114 ASN A CA 1
ATOM 897 C C . ASN A 1 114 ? -2.320 -8.702 9.095 1.00 82.44 114 ASN A C 1
ATOM 899 O O . ASN A 1 114 ? -1.389 -8.076 8.590 1.00 82.44 114 ASN A O 1
ATOM 903 N N . ASN A 1 115 ? -2.575 -9.976 8.802 1.00 88.50 115 ASN A N 1
ATOM 904 C CA . ASN A 1 115 ? -1.780 -10.722 7.835 1.00 88.50 115 ASN A CA 1
ATOM 905 C C . ASN A 1 115 ? -1.914 -10.130 6.425 1.00 88.50 115 ASN A C 1
ATOM 907 O O . ASN A 1 115 ? -0.900 -9.937 5.756 1.00 88.50 115 ASN A O 1
ATOM 911 N N . ALA A 1 116 ? -3.132 -9.781 5.997 1.00 90.75 116 ALA A N 1
ATOM 912 C CA . ALA A 1 116 ? -3.374 -9.156 4.697 1.00 90.75 116 ALA A CA 1
ATOM 913 C C . ALA A 1 116 ? -2.664 -7.796 4.572 1.00 90.75 116 ALA A C 1
ATOM 915 O O . ALA A 1 116 ? -2.006 -7.526 3.567 1.00 90.75 116 ALA A O 1
ATOM 916 N N . VAL A 1 117 ? -2.720 -6.966 5.620 1.00 88.75 117 VAL A N 1
ATOM 917 C CA . VAL A 1 117 ? -1.999 -5.687 5.672 1.00 88.75 117 VAL A CA 1
ATOM 918 C C . VAL A 1 117 ? -0.489 -5.917 5.596 1.00 88.75 117 VAL A C 1
ATOM 920 O O . VAL A 1 117 ? 0.168 -5.301 4.763 1.00 88.75 117 VAL A O 1
ATOM 923 N N . ALA A 1 118 ? 0.076 -6.831 6.389 1.00 88.94 118 ALA A N 1
ATOM 924 C CA . ALA A 1 118 ? 1.513 -7.119 6.368 1.00 88.94 118 ALA A CA 1
ATOM 925 C C . ALA A 1 118 ? 1.998 -7.642 5.001 1.00 88.94 118 ALA A C 1
ATOM 927 O O . ALA A 1 118 ? 3.062 -7.246 4.520 1.00 88.94 118 ALA A O 1
ATOM 928 N N . GLN A 1 119 ? 1.212 -8.498 4.342 1.00 91.75 119 GLN A N 1
ATOM 929 C CA . GLN A 1 119 ? 1.506 -8.963 2.983 1.00 91.75 119 GLN A CA 1
ATOM 930 C C . GLN A 1 119 ? 1.466 -7.817 1.968 1.00 91.75 119 GLN A C 1
ATOM 932 O O . GLN A 1 119 ? 2.374 -7.692 1.145 1.00 91.75 119 GLN A O 1
ATOM 937 N N . THR A 1 120 ? 0.470 -6.938 2.080 1.00 92.69 120 THR A N 1
ATOM 938 C CA . THR A 1 120 ? 0.331 -5.747 1.230 1.00 92.69 120 THR A CA 1
ATOM 939 C C . THR A 1 120 ? 1.524 -4.802 1.395 1.00 92.69 120 THR A C 1
ATOM 941 O O . THR A 1 120 ? 2.086 -4.340 0.405 1.00 92.69 120 THR A O 1
ATOM 944 N N . GLN A 1 121 ? 1.985 -4.580 2.632 1.00 90.44 121 GLN A N 1
ATOM 945 C CA . GLN A 1 121 ? 3.176 -3.773 2.940 1.00 90.44 121 GLN A CA 1
ATOM 946 C C . GLN A 1 121 ? 4.442 -4.326 2.275 1.00 90.44 121 GLN A C 1
ATOM 948 O O . GLN A 1 121 ? 5.235 -3.585 1.679 1.00 90.44 121 GLN A O 1
ATOM 953 N N . LEU A 1 122 ? 4.642 -5.645 2.371 1.00 92.88 122 LEU A N 1
ATOM 954 C CA . LEU A 1 122 ? 5.778 -6.310 1.744 1.00 92.88 122 LEU A CA 1
ATOM 955 C C . LEU A 1 122 ? 5.729 -6.135 0.223 1.00 92.88 122 LEU A C 1
ATOM 957 O O . LEU A 1 122 ? 6.735 -5.762 -0.382 1.00 92.88 122 LEU A O 1
ATOM 961 N N . ARG A 1 123 ? 4.554 -6.334 -0.382 1.00 94.69 123 ARG A N 1
ATOM 962 C CA . ARG A 1 123 ? 4.362 -6.174 -1.825 1.00 94.69 123 ARG A CA 1
ATOM 963 C C . ARG A 1 123 ? 4.595 -4.734 -2.281 1.00 94.69 123 ARG A C 1
ATOM 965 O O . ARG A 1 123 ? 5.309 -4.523 -3.256 1.00 94.69 123 ARG A O 1
ATOM 972 N N . ASN A 1 124 ? 4.077 -3.743 -1.555 1.00 93.19 124 ASN A N 1
ATOM 973 C CA . ASN A 1 124 ? 4.332 -2.323 -1.827 1.00 93.19 124 ASN A CA 1
ATOM 974 C C . ASN A 1 124 ? 5.832 -2.014 -1.840 1.00 93.19 124 ASN A C 1
ATOM 976 O O . ASN A 1 124 ? 6.321 -1.319 -2.735 1.00 93.19 124 ASN A O 1
ATOM 980 N N . THR A 1 125 ? 6.569 -2.561 -0.871 1.00 92.44 125 THR A N 1
ATOM 981 C CA . THR A 1 125 ? 8.024 -2.390 -0.779 1.00 92.44 125 THR A CA 1
ATOM 982 C C . THR A 1 125 ? 8.723 -3.023 -1.984 1.00 92.44 125 THR A C 1
ATOM 984 O O . THR A 1 125 ? 9.509 -2.354 -2.649 1.00 92.44 125 THR A O 1
ATOM 987 N N . GLN A 1 126 ? 8.376 -4.266 -2.332 1.00 95.44 126 GLN A N 1
ATOM 988 C CA . GLN A 1 126 ? 8.948 -4.980 -3.480 1.00 95.44 126 GLN A CA 1
ATOM 989 C C . GLN A 1 126 ? 8.673 -4.270 -4.814 1.00 95.44 126 GLN A C 1
ATOM 991 O O . GLN A 1 126 ? 9.587 -4.086 -5.617 1.00 95.44 126 GLN A O 1
ATOM 996 N N . ILE A 1 127 ? 7.434 -3.817 -5.039 1.00 96.44 127 ILE A N 1
ATOM 997 C CA . ILE A 1 127 ? 7.057 -3.051 -6.235 1.00 96.44 127 ILE A CA 1
ATOM 998 C C . ILE A 1 127 ? 7.863 -1.748 -6.303 1.00 96.44 127 ILE A C 1
ATOM 1000 O O . ILE A 1 127 ? 8.407 -1.412 -7.355 1.00 96.44 127 ILE A O 1
ATOM 1004 N N . THR A 1 128 ? 7.992 -1.035 -5.181 1.00 95.00 128 THR A N 1
ATOM 1005 C CA . THR A 1 128 ? 8.756 0.220 -5.107 1.00 95.00 128 THR A CA 1
ATOM 1006 C C . THR A 1 128 ? 10.238 0.001 -5.413 1.00 95.00 128 THR A C 1
ATOM 1008 O O . THR A 1 128 ? 10.835 0.767 -6.173 1.00 95.00 128 THR A O 1
ATOM 1011 N N . GLU A 1 129 ? 10.847 -1.042 -4.852 1.00 95.31 129 GLU A N 1
ATOM 1012 C CA . GLU A 1 129 ? 12.249 -1.390 -5.096 1.00 95.31 129 GLU A CA 1
ATOM 1013 C C . GLU A 1 129 ? 12.506 -1.756 -6.562 1.00 95.31 129 GLU A C 1
ATOM 1015 O O . GLU A 1 129 ? 13.476 -1.266 -7.154 1.00 95.31 129 GLU A O 1
ATOM 1020 N N . GLU A 1 130 ? 11.621 -2.549 -7.172 1.00 96.88 130 GLU A N 1
ATOM 1021 C CA . GLU A 1 130 ? 11.736 -2.935 -8.580 1.00 96.88 130 GLU A CA 1
ATOM 1022 C C . GLU A 1 130 ? 11.530 -1.727 -9.507 1.00 96.88 130 GLU A C 1
ATOM 1024 O O . GLU A 1 130 ? 12.307 -1.538 -10.445 1.00 96.88 130 GLU A O 1
ATOM 1029 N N . ILE A 1 131 ? 10.569 -0.839 -9.216 1.00 96.19 131 ILE A N 1
ATOM 1030 C CA . ILE A 1 131 ? 10.408 0.434 -9.942 1.00 96.19 131 ILE A CA 1
ATOM 1031 C C . ILE A 1 131 ? 11.697 1.255 -9.861 1.00 96.19 131 ILE A C 1
ATOM 1033 O O . ILE A 1 131 ? 12.226 1.649 -10.900 1.00 96.19 131 ILE A O 1
ATOM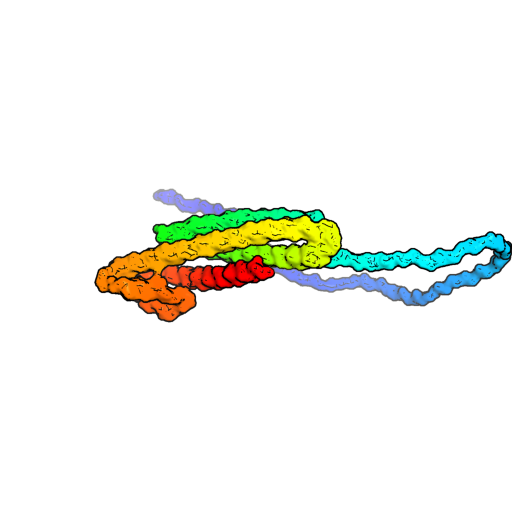 1037 N N . LYS A 1 132 ? 12.262 1.453 -8.663 1.00 95.19 132 LYS A N 1
ATOM 1038 C CA . LYS A 1 132 ? 13.517 2.205 -8.469 1.00 95.19 132 LYS A CA 1
ATOM 1039 C C . LYS A 1 132 ? 14.703 1.561 -9.184 1.00 95.19 132 LYS A C 1
ATOM 1041 O O . LYS A 1 132 ? 15.649 2.240 -9.593 1.00 95.19 132 LYS A O 1
ATOM 1046 N N . PHE A 1 133 ? 14.724 0.237 -9.299 1.00 95.88 133 PHE A N 1
ATOM 1047 C CA . PHE A 1 133 ? 15.721 -0.470 -10.097 1.00 95.88 133 PHE A CA 1
ATOM 1048 C C . PHE A 1 133 ? 15.554 -0.172 -11.594 1.00 95.88 133 PHE A C 1
ATOM 1050 O O . PHE A 1 133 ? 16.515 0.264 -12.233 1.00 95.88 133 PHE A O 1
ATOM 1057 N N . LEU A 1 134 ? 14.341 -0.324 -12.131 1.00 95.94 134 LEU A N 1
ATOM 1058 C CA . LEU A 1 134 ? 14.036 -0.066 -13.540 1.00 95.94 134 LEU A CA 1
ATOM 1059 C C . LEU A 1 134 ? 14.219 1.412 -13.921 1.00 95.94 134 LEU A C 1
ATOM 1061 O O . LEU A 1 134 ? 14.662 1.703 -15.029 1.00 95.94 134 LEU A O 1
ATOM 1065 N N . GLU A 1 135 ? 13.956 2.347 -13.008 1.00 94.94 135 GLU A N 1
ATOM 1066 C CA . GLU A 1 135 ? 14.250 3.776 -13.175 1.00 94.94 135 GLU A CA 1
ATOM 1067 C C . GLU A 1 135 ? 15.738 4.034 -13.380 1.00 94.94 135 GLU A C 1
ATOM 1069 O O . GLU A 1 135 ? 16.130 4.703 -14.339 1.00 94.94 135 GLU A O 1
ATOM 1074 N N . ARG A 1 136 ? 16.583 3.469 -12.511 1.00 95.00 136 ARG A N 1
ATOM 1075 C CA . ARG A 1 136 ? 18.042 3.600 -12.621 1.00 95.00 136 ARG A CA 1
ATOM 1076 C C . ARG A 1 136 ? 18.560 2.973 -13.913 1.00 95.00 136 ARG A C 1
ATOM 1078 O O . ARG A 1 136 ? 19.444 3.548 -14.548 1.00 95.00 136 ARG A O 1
ATOM 1085 N N . ASP A 1 137 ? 18.006 1.831 -14.312 1.00 95.12 137 ASP A N 1
ATOM 1086 C CA . ASP A 1 137 ? 18.351 1.166 -15.570 1.00 95.12 137 ASP A CA 1
ATOM 1087 C C . ASP A 1 137 ? 17.967 2.006 -16.798 1.00 95.12 137 ASP A C 1
ATOM 1089 O O . ASP A 1 137 ? 18.802 2.290 -17.663 1.00 95.12 137 ASP A O 1
ATOM 1093 N N . ALA A 1 138 ? 16.719 2.475 -16.850 1.00 93.88 138 ALA A N 1
ATOM 1094 C CA . ALA A 1 138 ? 16.219 3.301 -17.942 1.00 93.88 138 ALA A CA 1
ATOM 1095 C C . ALA A 1 138 ? 16.974 4.638 -18.036 1.00 93.88 138 ALA A C 1
ATOM 1097 O O . ALA A 1 138 ? 17.254 5.112 -19.137 1.00 93.88 138 ALA A O 1
ATOM 1098 N N . ALA A 1 139 ? 17.358 5.231 -16.900 1.00 93.12 139 ALA A N 1
ATOM 1099 C CA . ALA A 1 139 ? 18.139 6.467 -16.855 1.00 93.12 139 ALA A CA 1
ATOM 1100 C C . ALA A 1 139 ? 19.557 6.296 -17.424 1.00 93.12 139 ALA A C 1
ATOM 1102 O O . ALA A 1 139 ? 20.052 7.200 -18.105 1.00 93.12 139 ALA A O 1
ATOM 1103 N N . ARG A 1 140 ? 20.192 5.142 -17.183 1.00 93.88 140 ARG A N 1
ATOM 1104 C CA . ARG A 1 140 ? 21.532 4.799 -17.690 1.00 93.88 140 ARG A CA 1
ATOM 1105 C C . ARG A 1 140 ? 21.525 4.260 -19.121 1.00 93.88 140 ARG A C 1
ATOM 1107 O O . ARG A 1 140 ? 22.577 4.232 -19.748 1.00 93.88 140 ARG A O 1
ATOM 1114 N N . THR A 1 141 ? 20.370 3.848 -19.644 1.00 92.69 141 THR A N 1
ATOM 1115 C CA . THR A 1 141 ? 20.254 3.331 -21.015 1.00 92.69 141 THR A CA 1
ATOM 1116 C C . THR A 1 141 ? 20.486 4.474 -22.010 1.00 92.69 141 THR A C 1
ATOM 1118 O O . THR A 1 141 ? 19.774 5.481 -21.973 1.00 92.69 141 THR A O 1
ATOM 1121 N N . GLN A 1 142 ? 21.482 4.332 -22.888 1.00 91.00 142 GLN A N 1
ATOM 1122 C CA . GLN A 1 142 ? 21.865 5.340 -23.894 1.00 91.00 142 GLN A CA 1
ATOM 1123 C C . GLN A 1 142 ? 21.579 4.903 -25.340 1.00 91.00 142 GLN A C 1
ATOM 1125 O O . GLN A 1 142 ? 21.779 5.682 -26.268 1.00 91.00 142 GLN A O 1
ATOM 1130 N N . ASP A 1 143 ? 21.106 3.673 -25.538 1.00 90.56 143 ASP A N 1
ATOM 1131 C CA . ASP A 1 143 ? 20.763 3.136 -26.854 1.00 90.56 143 ASP A CA 1
ATOM 1132 C C . ASP A 1 143 ? 19.316 3.478 -27.279 1.00 90.56 143 ASP A C 1
ATOM 1134 O O . ASP A 1 143 ? 18.552 4.135 -26.563 1.00 90.56 143 ASP A O 1
ATOM 1138 N N . ALA A 1 144 ? 18.920 2.995 -28.461 1.00 91.69 144 ALA A N 1
ATOM 1139 C CA . ALA A 1 144 ? 17.589 3.208 -29.029 1.00 91.69 144 ALA A CA 1
ATOM 1140 C C . ALA A 1 144 ? 16.437 2.626 -28.178 1.00 91.69 144 ALA A C 1
ATOM 1142 O O . ALA A 1 144 ? 15.287 3.038 -28.341 1.00 91.69 144 ALA A O 1
ATOM 1143 N N . SER A 1 145 ? 16.712 1.702 -27.248 1.00 92.69 145 SER A N 1
ATOM 1144 C CA . SER A 1 145 ? 15.692 1.096 -26.383 1.00 92.69 145 SER A CA 1
ATOM 1145 C C . SER A 1 145 ? 15.233 2.024 -25.253 1.00 92.69 145 SER A C 1
ATOM 1147 O O . SER A 1 145 ? 14.154 1.806 -24.692 1.00 92.69 145 SER A O 1
ATOM 1149 N N . ARG A 1 146 ? 15.987 3.096 -24.950 1.00 94.06 146 ARG A N 1
ATOM 1150 C CA . ARG A 1 146 ? 15.700 4.052 -23.862 1.00 94.06 146 ARG A CA 1
ATOM 1151 C C . ARG A 1 146 ? 14.258 4.560 -23.885 1.00 94.06 146 ARG A C 1
ATOM 1153 O O . ARG A 1 146 ? 13.579 4.502 -22.863 1.00 94.06 146 ARG A O 1
ATOM 1160 N N . ALA A 1 147 ? 13.780 5.027 -25.039 1.00 94.12 147 ALA A N 1
ATOM 1161 C CA . ALA A 1 147 ? 12.435 5.592 -25.168 1.00 94.12 147 ALA A CA 1
ATOM 1162 C C . ALA A 1 147 ? 11.345 4.552 -24.856 1.00 94.12 147 ALA A C 1
ATOM 1164 O O . ALA A 1 147 ? 10.403 4.832 -24.115 1.00 94.12 147 ALA A O 1
ATOM 1165 N N . SER A 1 148 ? 11.511 3.321 -25.354 1.00 94.44 148 SER A N 1
ATOM 1166 C CA . SER A 1 148 ? 10.597 2.216 -25.054 1.00 94.44 148 SER A CA 1
ATOM 1167 C C . SER A 1 148 ? 10.626 1.857 -23.569 1.00 94.44 148 SER A C 1
ATOM 1169 O O . SER A 1 148 ? 9.566 1.699 -22.968 1.00 94.44 148 SER A O 1
ATOM 1171 N N . LYS A 1 149 ? 11.814 1.735 -22.961 1.00 95.25 149 LYS A N 1
ATOM 1172 C CA . LYS A 1 149 ? 11.956 1.424 -21.531 1.00 95.25 149 LYS A CA 1
ATOM 1173 C C . LYS A 1 149 ? 11.264 2.477 -20.660 1.00 95.25 149 LYS A C 1
ATOM 1175 O O . LYS A 1 149 ? 10.479 2.124 -19.783 1.00 95.25 149 LYS A O 1
ATOM 1180 N N . GLN A 1 150 ? 11.483 3.760 -20.952 1.00 95.56 150 GLN A N 1
ATOM 1181 C CA . GLN A 1 150 ? 10.852 4.873 -20.239 1.00 95.56 150 GLN A CA 1
ATOM 1182 C C . GLN A 1 150 ? 9.325 4.869 -20.377 1.00 95.56 150 GLN A C 1
ATOM 1184 O O . GLN A 1 150 ? 8.627 5.027 -19.380 1.00 95.56 150 GLN A O 1
ATOM 1189 N N . ALA A 1 151 ? 8.791 4.640 -21.580 1.00 95.88 151 ALA A N 1
ATOM 1190 C CA . ALA A 1 151 ? 7.345 4.590 -21.793 1.00 95.88 151 ALA A CA 1
ATOM 1191 C C . ALA A 1 151 ? 6.680 3.451 -20.997 1.00 95.88 151 ALA A C 1
ATOM 1193 O O . ALA A 1 151 ? 5.660 3.661 -20.338 1.00 95.88 151 ALA A O 1
ATOM 1194 N N . GLN A 1 152 ? 7.281 2.257 -21.016 1.00 96.44 152 GLN A N 1
ATOM 1195 C CA . GLN A 1 152 ? 6.778 1.099 -20.271 1.00 96.44 152 GLN A CA 1
ATOM 1196 C C . GLN A 1 152 ? 6.840 1.329 -18.757 1.00 96.44 152 GLN A C 1
ATOM 1198 O O . GLN A 1 152 ? 5.870 1.047 -18.053 1.00 96.44 152 GLN A O 1
ATOM 1203 N N . LEU A 1 153 ? 7.944 1.896 -18.269 1.00 96.12 153 LEU A N 1
ATOM 1204 C CA . LEU A 1 153 ? 8.118 2.241 -16.862 1.00 96.12 153 LEU A CA 1
ATOM 1205 C C . LEU A 1 153 ? 7.104 3.287 -16.395 1.00 96.12 153 LEU A C 1
ATOM 1207 O O . LEU A 1 153 ? 6.456 3.087 -15.374 1.00 96.12 153 LEU A O 1
ATOM 1211 N N . ASN A 1 154 ? 6.913 4.365 -17.159 1.00 95.62 154 ASN A N 1
ATOM 1212 C CA . ASN A 1 154 ? 5.956 5.420 -16.825 1.00 95.62 154 ASN A CA 1
ATOM 1213 C C . ASN A 1 154 ? 4.522 4.885 -16.753 1.00 95.62 154 ASN A C 1
ATOM 1215 O O . ASN A 1 154 ? 3.782 5.231 -15.836 1.00 95.62 154 ASN A O 1
ATOM 1219 N N . SER A 1 155 ? 4.145 4.004 -17.684 1.00 96.19 155 SER A N 1
ATOM 1220 C CA . SER A 1 155 ? 2.843 3.334 -17.648 1.00 96.19 155 SER A CA 1
ATOM 1221 C C . SER A 1 155 ? 2.653 2.553 -16.347 1.00 96.19 155 SER A C 1
ATOM 1223 O O . SER A 1 155 ? 1.632 2.728 -15.688 1.00 96.19 155 SER A O 1
ATOM 1225 N N . VAL A 1 156 ? 3.636 1.742 -15.948 1.00 96.31 156 VAL A N 1
ATOM 1226 C CA . VAL A 1 156 ? 3.531 0.932 -14.727 1.00 96.31 156 VAL A CA 1
ATOM 1227 C C . VAL A 1 156 ? 3.579 1.784 -13.458 1.00 96.31 156 VAL A C 1
ATOM 1229 O O . VAL A 1 156 ? 2.802 1.534 -12.540 1.00 96.31 156 VAL A O 1
ATOM 1232 N N . LYS A 1 157 ? 4.410 2.834 -13.421 1.00 95.69 157 LYS A N 1
ATOM 1233 C CA . LYS A 1 157 ? 4.432 3.809 -12.320 1.00 95.69 157 LYS A CA 1
ATOM 1234 C C . LYS A 1 157 ? 3.065 4.454 -12.111 1.00 95.69 157 LYS A C 1
ATOM 1236 O O . LYS A 1 157 ? 2.631 4.578 -10.972 1.00 95.69 157 LYS A O 1
ATOM 1241 N N . ASN A 1 158 ? 2.393 4.861 -13.187 1.00 95.62 158 ASN A N 1
ATOM 1242 C CA . ASN A 1 158 ? 1.072 5.481 -13.086 1.00 95.62 158 ASN A CA 1
ATOM 1243 C C . ASN A 1 158 ? 0.036 4.493 -12.543 1.00 95.62 158 ASN A C 1
ATOM 1245 O O . ASN A 1 158 ? -0.652 4.819 -11.585 1.00 95.62 158 ASN A O 1
ATOM 1249 N N . THR A 1 159 ? 0.005 3.260 -13.056 1.00 96.00 159 THR A N 1
ATOM 1250 C CA . THR A 1 159 ? -0.898 2.227 -12.524 1.00 96.00 159 THR A CA 1
ATOM 1251 C C . THR A 1 159 ? -0.631 1.932 -11.047 1.00 96.00 159 THR A C 1
ATOM 1253 O O . THR A 1 159 ? -1.571 1.794 -10.272 1.00 96.00 159 THR A O 1
ATOM 1256 N N . PHE A 1 160 ? 0.636 1.870 -10.628 1.00 96.38 160 PHE A N 1
ATOM 1257 C CA . PHE A 1 160 ? 0.973 1.670 -9.219 1.00 96.38 160 PHE A CA 1
ATOM 1258 C C . PHE A 1 160 ? 0.511 2.840 -8.340 1.00 96.38 160 PHE A C 1
ATOM 1260 O O . PHE A 1 160 ? -0.062 2.613 -7.280 1.00 96.38 160 PHE A O 1
ATOM 1267 N N . LYS A 1 161 ? 0.696 4.089 -8.788 1.00 95.50 161 LYS A N 1
ATOM 1268 C CA . LYS A 1 161 ? 0.195 5.279 -8.078 1.00 95.50 161 LYS A CA 1
ATOM 1269 C C . LYS A 1 161 ? -1.319 5.247 -7.893 1.00 95.50 161 LYS A C 1
ATOM 1271 O O . LYS A 1 161 ? -1.795 5.543 -6.801 1.00 95.50 161 LYS A O 1
ATOM 1276 N N . ASP A 1 162 ? -2.055 4.887 -8.941 1.00 95.44 162 ASP A N 1
ATOM 1277 C CA . ASP A 1 162 ? -3.514 4.795 -8.882 1.00 95.44 162 ASP A CA 1
ATOM 1278 C C . ASP A 1 162 ? -3.953 3.759 -7.835 1.00 95.44 162 ASP A C 1
ATOM 1280 O O . ASP A 1 162 ? -4.868 4.015 -7.049 1.00 95.44 162 ASP A O 1
ATOM 1284 N N . GLU A 1 163 ? -3.250 2.626 -7.752 1.00 95.94 163 GLU A N 1
ATOM 1285 C CA . GLU A 1 163 ? -3.525 1.599 -6.745 1.00 95.94 163 GLU A CA 1
ATOM 1286 C C . GLU A 1 163 ? -3.164 2.060 -5.320 1.00 95.94 163 GLU A C 1
ATOM 1288 O O . GLU A 1 163 ? -3.926 1.823 -4.384 1.00 95.94 163 GLU A O 1
ATOM 1293 N N . LEU A 1 164 ? -2.063 2.797 -5.140 1.00 94.62 164 LEU A N 1
ATOM 1294 C CA . LEU A 1 164 ? -1.717 3.401 -3.847 1.00 94.62 164 LEU A CA 1
ATOM 1295 C C . LEU A 1 164 ? -2.776 4.415 -3.383 1.00 94.62 164 LEU A C 1
ATOM 1297 O O . LEU A 1 164 ? -3.160 4.412 -2.213 1.00 94.62 164 LEU A O 1
ATOM 1301 N N . HIS A 1 165 ? -3.295 5.251 -4.288 1.00 95.00 165 HIS A N 1
ATOM 1302 C CA . HIS A 1 165 ? -4.400 6.164 -3.974 1.00 95.00 165 HIS A CA 1
ATOM 1303 C C . HIS A 1 165 ? -5.669 5.406 -3.579 1.00 95.00 165 HIS A C 1
ATOM 1305 O O . HIS A 1 165 ? -6.326 5.765 -2.599 1.00 95.00 165 HIS A O 1
ATOM 1311 N N . ARG A 1 166 ? -6.002 4.337 -4.309 1.00 94.75 166 ARG A N 1
ATOM 1312 C CA . ARG A 1 166 ? -7.137 3.472 -3.978 1.00 94.75 166 ARG A CA 1
ATOM 1313 C C . ARG A 1 166 ? -6.976 2.852 -2.595 1.00 94.75 166 ARG A C 1
ATOM 1315 O O . ARG A 1 166 ? -7.934 2.848 -1.823 1.00 94.75 166 ARG A O 1
ATOM 1322 N N . TYR A 1 167 ? -5.776 2.391 -2.251 1.00 94.44 167 TYR A N 1
ATOM 1323 C CA . TYR A 1 167 ? -5.510 1.848 -0.924 1.00 94.44 167 TYR A CA 1
ATOM 1324 C C . TYR A 1 167 ? -5.723 2.899 0.176 1.00 94.44 167 TYR A C 1
ATOM 1326 O O . TYR A 1 167 ? -6.447 2.644 1.140 1.00 94.44 167 TYR A O 1
ATOM 1334 N N . MET A 1 168 ? -5.187 4.113 0.003 1.00 91.88 168 MET A N 1
ATOM 1335 C CA . MET A 1 168 ? -5.410 5.216 0.947 1.00 91.88 168 MET A CA 1
ATOM 1336 C C . MET A 1 168 ? -6.897 5.553 1.110 1.00 91.88 168 MET A C 1
ATOM 1338 O O . MET A 1 168 ? -7.352 5.817 2.223 1.00 91.88 168 MET A O 1
ATOM 1342 N N . GLN A 1 169 ? -7.670 5.518 0.022 1.00 93.62 169 GLN A N 1
ATOM 1343 C CA . GLN A 1 169 ? -9.113 5.741 0.074 1.00 93.62 169 GLN A CA 1
ATOM 1344 C C . GLN A 1 169 ? -9.825 4.658 0.899 1.00 93.62 169 GLN A C 1
ATOM 1346 O O . GLN A 1 169 ? -10.660 4.992 1.741 1.00 93.62 169 GLN A O 1
ATOM 1351 N N . VAL A 1 170 ? -9.482 3.382 0.694 1.00 92.50 170 VAL A N 1
ATOM 1352 C CA . VAL A 1 170 ? -10.050 2.250 1.450 1.00 92.50 170 VAL A CA 1
ATOM 1353 C C . VAL A 1 170 ? -9.753 2.373 2.948 1.00 92.50 170 VAL A C 1
ATOM 1355 O O . VAL A 1 170 ? -10.649 2.178 3.775 1.00 92.50 170 VAL A O 1
ATOM 1358 N N . GLU A 1 171 ? -8.520 2.726 3.317 1.00 88.81 171 GLU A N 1
ATOM 1359 C CA . GLU A 1 171 ? -8.142 2.931 4.721 1.00 88.81 171 GLU A CA 1
ATOM 1360 C C . GLU A 1 171 ? -8.839 4.155 5.334 1.00 88.81 171 GLU A C 1
ATOM 1362 O O . GLU A 1 171 ? -9.372 4.069 6.442 1.00 88.81 171 GLU A O 1
ATOM 1367 N N . SER A 1 172 ? -8.911 5.274 4.608 1.00 89.12 172 SER A N 1
ATOM 1368 C CA . SER A 1 172 ? -9.594 6.490 5.069 1.00 89.12 172 SER A CA 1
ATOM 1369 C C . SER A 1 172 ? -11.090 6.255 5.304 1.00 89.12 172 SER A C 1
ATOM 1371 O O . SER A 1 172 ? -11.641 6.646 6.339 1.00 89.12 172 SER A O 1
ATOM 1373 N N . GLU A 1 173 ? -11.755 5.555 4.382 1.00 90.31 173 GLU A N 1
ATOM 1374 C CA . GLU A 1 173 ? -13.166 5.204 4.522 1.00 90.31 173 GLU A CA 1
ATOM 1375 C C . GLU A 1 173 ? -13.404 4.300 5.737 1.00 90.31 173 GLU A C 1
ATOM 1377 O O . GLU A 1 173 ? -14.344 4.523 6.508 1.00 90.31 173 GLU A O 1
ATOM 1382 N N . TYR A 1 174 ? -12.542 3.304 5.944 1.00 86.00 174 TYR A N 1
ATOM 1383 C CA . TYR A 1 174 ? -12.617 2.447 7.120 1.00 86.00 174 TYR A CA 1
ATOM 1384 C C . TYR A 1 174 ? -12.414 3.228 8.415 1.00 86.00 174 TYR A C 1
ATOM 1386 O O . TYR A 1 174 ? -13.220 3.086 9.334 1.00 86.00 174 TYR A O 1
ATOM 1394 N N . GLN A 1 175 ? -11.405 4.100 8.475 1.00 83.31 175 GLN A N 1
ATOM 1395 C CA . GLN A 1 175 ? -11.153 4.945 9.638 1.00 83.31 175 GLN A CA 1
ATOM 1396 C C . GLN A 1 175 ? -12.380 5.798 9.981 1.00 83.31 175 GLN A C 1
ATOM 1398 O O . GLN A 1 175 ? -12.772 5.871 11.148 1.00 83.31 175 GLN A O 1
ATOM 1403 N N . LYS A 1 176 ? -13.029 6.400 8.976 1.00 86.62 176 LYS A N 1
ATOM 1404 C CA . LYS A 1 176 ? -14.261 7.175 9.168 1.00 86.62 176 LYS A CA 1
ATOM 1405 C C . LYS A 1 176 ? -15.386 6.312 9.749 1.00 86.62 176 LYS A C 1
ATOM 1407 O O . LYS A 1 176 ? -15.951 6.660 10.784 1.00 86.62 176 LYS A O 1
ATOM 1412 N N . ARG A 1 177 ? -15.685 5.168 9.126 1.00 84.50 177 ARG A N 1
ATOM 1413 C CA . ARG A 1 177 ? -16.751 4.253 9.583 1.00 84.50 177 ARG A CA 1
ATOM 1414 C C . ARG A 1 177 ? -16.485 3.711 10.989 1.00 84.50 177 ARG A C 1
ATOM 1416 O O . ARG A 1 177 ? -17.412 3.565 11.785 1.00 84.50 177 ARG A O 1
ATOM 1423 N N . TYR A 1 178 ? -15.222 3.440 11.299 1.00 78.69 178 TYR A N 1
ATOM 1424 C CA . TYR A 1 178 ? -14.787 2.985 12.612 1.00 78.69 178 TYR A CA 1
ATOM 1425 C C . TYR A 1 178 ? -14.997 4.067 13.683 1.00 78.69 178 TYR A C 1
ATOM 1427 O O . TYR A 1 178 ? -15.610 3.792 14.717 1.00 78.69 178 TYR A O 1
ATOM 1435 N N . LYS A 1 179 ? -14.604 5.322 13.409 1.00 78.56 179 LYS A N 1
ATOM 1436 C CA . LYS A 1 179 ? -14.890 6.473 14.288 1.00 78.56 179 LYS A CA 1
ATOM 1437 C C . LYS A 1 179 ? -16.390 6.634 14.548 1.00 78.56 179 LYS A C 1
ATOM 1439 O O . LYS A 1 179 ? -16.803 6.795 15.692 1.00 78.56 179 LYS A O 1
ATOM 1444 N N . GLU A 1 180 ? -17.223 6.518 13.514 1.00 83.88 180 GLU A N 1
ATOM 1445 C CA . GLU A 1 180 ? -18.683 6.581 13.664 1.00 83.88 180 GLU A CA 1
ATOM 1446 C C . GLU A 1 180 ? -19.237 5.450 14.550 1.00 83.88 180 GLU A C 1
ATOM 1448 O O . GLU A 1 180 ? -20.168 5.665 15.329 1.00 83.88 180 GLU A O 1
ATOM 1453 N N . GLN A 1 181 ? -18.681 4.238 14.458 1.00 75.31 181 GLN A N 1
ATOM 1454 C CA . GLN A 1 181 ? -19.079 3.114 15.309 1.00 75.31 181 GLN A CA 1
ATOM 1455 C C . GLN A 1 181 ? -18.729 3.359 16.778 1.00 75.31 181 GLN A C 1
ATOM 1457 O O . GLN A 1 181 ? -19.555 3.081 17.650 1.00 75.31 181 GLN A O 1
ATOM 1462 N N . ILE A 1 182 ? -17.552 3.925 17.048 1.00 72.06 182 ILE A N 1
ATOM 1463 C CA . ILE A 1 182 ? -17.144 4.330 18.397 1.00 72.06 182 ILE A CA 1
ATOM 1464 C C . ILE A 1 182 ? -18.070 5.420 18.928 1.00 72.06 182 ILE A C 1
ATOM 1466 O O . ILE A 1 182 ? -18.586 5.272 20.032 1.00 72.06 182 ILE A O 1
ATOM 1470 N N . ALA A 1 183 ? -18.357 6.456 18.135 1.00 76.44 183 ALA A N 1
ATOM 1471 C CA . ALA A 1 183 ? -19.286 7.518 18.520 1.00 76.44 183 ALA A CA 1
ATOM 1472 C C . ALA A 1 183 ? -20.657 6.958 18.923 1.00 76.44 183 ALA A C 1
ATOM 1474 O O . ALA A 1 183 ? -21.220 7.337 19.948 1.00 76.44 183 ALA A O 1
ATOM 1475 N N . ARG A 1 184 ? -21.199 6.021 18.133 1.00 79.50 184 ARG A N 1
ATOM 1476 C CA . ARG A 1 184 ? -22.460 5.335 18.462 1.00 79.50 184 ARG A CA 1
ATOM 1477 C C . ARG A 1 184 ? -22.351 4.561 19.772 1.00 79.50 184 ARG A C 1
ATOM 1479 O O . ARG A 1 184 ? -23.233 4.671 20.615 1.00 79.50 184 ARG A O 1
ATOM 1486 N N . GLN A 1 185 ? -21.276 3.798 19.957 1.00 68.12 185 GLN A N 1
ATOM 1487 C CA . GLN A 1 185 ? -21.077 3.012 21.172 1.00 68.12 185 GLN A CA 1
ATOM 1488 C C . GLN A 1 185 ? -20.905 3.898 22.413 1.00 68.12 185 GLN A C 1
ATOM 1490 O O . GLN A 1 185 ? -21.412 3.537 23.474 1.00 68.12 185 GLN A O 1
ATOM 1495 N N . TYR A 1 186 ? -20.247 5.049 22.272 1.00 68.88 186 TYR A N 1
ATOM 1496 C CA . TYR A 1 186 ? -20.090 6.041 23.328 1.00 68.88 186 TYR A CA 1
ATOM 1497 C C . TYR A 1 186 ? -21.440 6.644 23.727 1.00 68.88 186 TYR A C 1
ATOM 1499 O O . TYR A 1 186 ? -21.774 6.609 24.904 1.00 68.88 186 TYR A O 1
ATOM 1507 N N . ARG A 1 187 ? -22.270 7.077 22.763 1.00 77.25 187 ARG A N 1
ATOM 1508 C CA . ARG A 1 187 ? -23.629 7.594 23.032 1.00 77.25 187 ARG A CA 1
ATOM 1509 C C . ARG A 1 187 ? -24.556 6.562 23.686 1.00 77.25 187 ARG A C 1
ATOM 1511 O O . ARG A 1 187 ? -25.405 6.922 24.487 1.00 77.25 187 ARG A O 1
ATOM 1518 N N . ILE A 1 188 ? -24.407 5.273 23.366 1.00 71.06 188 ILE A N 1
ATOM 1519 C CA . ILE A 1 188 ? -25.188 4.204 24.022 1.00 71.06 188 ILE A CA 1
ATOM 1520 C C . ILE A 1 188 ? -24.828 4.088 25.510 1.00 71.06 188 ILE A C 1
ATOM 1522 O O . ILE A 1 188 ? -25.699 3.812 26.330 1.00 71.06 188 ILE A O 1
ATOM 1526 N N . VAL A 1 189 ? -23.549 4.258 25.852 1.00 71.19 189 VAL A N 1
ATOM 1527 C CA . VAL A 1 189 ? -23.063 4.170 27.239 1.00 71.19 189 VAL A CA 1
ATOM 1528 C C . VAL A 1 189 ? -23.315 5.476 27.997 1.00 71.19 189 VAL A C 1
ATOM 1530 O O . VAL A 1 189 ? -23.669 5.432 29.171 1.00 71.19 189 VAL A O 1
ATOM 1533 N N . ASN A 1 190 ? -23.181 6.614 27.314 1.00 70.44 190 ASN A N 1
ATOM 1534 C CA . ASN A 1 190 ? -23.346 7.965 27.839 1.00 70.44 190 ASN A CA 1
ATOM 1535 C C . ASN A 1 190 ? -24.442 8.697 27.036 1.00 70.44 190 ASN A C 1
ATOM 1537 O O . ASN A 1 190 ? -24.120 9.452 26.115 1.00 70.44 190 ASN A O 1
ATOM 1541 N N . PRO A 1 191 ? -25.731 8.465 27.338 1.00 82.31 191 PRO A N 1
ATOM 1542 C CA . PRO A 1 191 ? -26.842 9.039 26.574 1.00 82.31 191 PRO A CA 1
ATOM 1543 C C . PRO A 1 191 ? -26.931 10.569 26.661 1.00 82.31 191 PRO A C 1
ATOM 1545 O O . PRO A 1 191 ? -27.457 11.188 25.741 1.00 82.31 191 PRO A O 1
ATOM 1548 N N . ASP A 1 192 ? -26.388 11.168 27.725 1.00 86.12 192 ASP A N 1
ATOM 1549 C CA . ASP A 1 192 ? -26.382 12.619 27.952 1.00 86.12 192 ASP A CA 1
ATOM 1550 C C . ASP A 1 192 ? -25.114 13.315 27.416 1.00 86.12 192 ASP A C 1
ATOM 1552 O O . ASP A 1 192 ? -24.919 14.505 27.658 1.00 86.12 192 ASP A O 1
ATOM 1556 N N . ALA A 1 193 ? -24.234 12.585 26.716 1.00 79.25 193 ALA A N 1
ATOM 1557 C CA . ALA A 1 193 ? -22.992 13.141 26.185 1.00 79.25 193 ALA A CA 1
ATOM 1558 C C . ALA A 1 193 ? -23.247 14.210 25.113 1.00 79.25 193 ALA A C 1
ATOM 1560 O O . ALA A 1 193 ? -24.039 14.015 24.186 1.00 79.25 193 ALA A O 1
ATOM 1561 N N . THR A 1 194 ? -22.515 15.314 25.215 1.00 87.88 194 THR A N 1
ATOM 1562 C CA . THR A 1 194 ? -22.492 16.387 24.216 1.00 87.88 194 THR A CA 1
ATOM 1563 C C . THR A 1 194 ? -21.754 15.957 22.946 1.00 87.88 194 THR A C 1
ATOM 1565 O O . THR A 1 194 ? -20.951 15.021 22.951 1.00 87.88 194 THR A O 1
ATOM 1568 N N . GLU A 1 195 ? -22.012 16.641 21.828 1.00 84.81 195 GLU A N 1
ATOM 1569 C CA . GLU A 1 195 ? -21.324 16.349 20.564 1.00 84.81 195 GLU A CA 1
ATOM 1570 C C . GLU A 1 195 ? -19.812 16.584 20.671 1.00 84.81 195 GLU A C 1
ATOM 1572 O O . GLU A 1 195 ? -19.043 15.796 20.127 1.00 84.81 195 GLU A O 1
ATOM 1577 N N . GLU A 1 196 ? -19.378 17.588 21.435 1.00 84.62 196 GLU A N 1
ATOM 1578 C CA . GLU A 1 196 ? -17.969 17.825 21.750 1.00 84.62 196 GLU A CA 1
ATOM 1579 C C . GLU A 1 196 ? -17.328 16.655 22.513 1.00 84.62 196 GLU A C 1
ATOM 1581 O O . GLU A 1 196 ? -16.239 16.227 22.140 1.00 84.62 196 GLU A O 1
ATOM 1586 N N . GLU A 1 197 ? -17.997 16.076 23.515 1.00 76.00 197 GLU A N 1
ATOM 1587 C CA . GLU A 1 197 ? -17.472 14.918 24.263 1.00 76.00 197 GLU A CA 1
ATOM 1588 C C . GLU A 1 197 ? -17.388 13.657 23.390 1.00 76.00 197 GLU A C 1
ATOM 1590 O O . GLU A 1 197 ? -16.434 12.879 23.479 1.00 76.00 197 GLU A O 1
ATOM 1595 N N . VAL A 1 198 ? -18.370 13.456 22.504 1.00 76.12 198 VAL A N 1
ATOM 1596 C CA . VAL A 1 198 ? -18.348 12.360 21.524 1.00 76.12 198 VAL A CA 1
ATOM 1597 C C . VAL A 1 198 ? -17.223 12.571 20.512 1.00 76.12 198 VAL A C 1
ATOM 1599 O O . VAL A 1 198 ? -16.517 11.621 20.169 1.00 76.12 198 VAL A O 1
ATOM 1602 N N . HIS A 1 199 ? -17.050 13.802 20.032 1.00 79.31 199 HIS A N 1
ATOM 1603 C CA . HIS A 1 199 ? -15.996 14.158 19.099 1.00 79.31 199 HIS A CA 1
ATOM 1604 C C . HIS A 1 199 ? -14.627 13.929 19.730 1.00 79.31 199 HIS A C 1
ATOM 1606 O O . HIS A 1 199 ? -13.851 13.163 19.165 1.00 79.31 199 HIS A O 1
ATOM 1612 N N . GLU A 1 200 ? -14.386 14.453 20.934 1.00 76.38 200 GLU A N 1
ATOM 1613 C CA . GLU A 1 200 ? -13.156 14.238 21.697 1.00 76.38 200 GLU A CA 1
ATOM 1614 C C . GLU A 1 200 ? -12.862 12.742 21.841 1.00 76.38 200 GLU A C 1
ATOM 1616 O O . GLU A 1 200 ? -11.764 12.311 21.501 1.00 76.38 200 GLU A O 1
ATOM 1621 N N . ALA A 1 201 ? -13.861 11.925 22.199 1.00 66.81 201 ALA A N 1
ATOM 1622 C CA . ALA A 1 201 ? -13.720 10.471 22.311 1.00 66.81 201 ALA A CA 1
ATOM 1623 C C . ALA A 1 201 ? -13.393 9.752 20.981 1.00 66.81 201 ALA A C 1
ATOM 1625 O O . ALA A 1 201 ? -12.847 8.647 21.002 1.00 66.81 201 ALA A O 1
ATOM 1626 N N . THR A 1 202 ? -13.711 10.347 19.825 1.00 66.75 202 THR A N 1
ATOM 1627 C CA . THR A 1 202 ? -13.383 9.806 18.488 1.00 66.75 202 THR A CA 1
ATOM 1628 C C . THR A 1 202 ? -12.127 10.396 17.849 1.00 66.75 202 THR A C 1
ATOM 1630 O O . THR A 1 202 ? -11.517 9.752 16.987 1.00 66.75 202 THR A O 1
ATOM 1633 N N . GLU A 1 203 ? -11.756 11.613 18.241 1.00 66.62 203 GLU A N 1
ATOM 1634 C CA . GLU A 1 203 ? -10.606 12.378 17.754 1.00 66.62 203 GLU A CA 1
ATOM 1635 C C . GLU A 1 203 ? -9.321 12.040 18.482 1.00 66.62 203 GLU A C 1
ATOM 1637 O O . GLU A 1 203 ? -8.254 12.304 17.927 1.00 66.62 203 GLU A O 1
ATOM 1642 N N . VAL A 1 204 ? -9.424 11.447 19.680 1.00 58.50 204 VAL A N 1
ATOM 1643 C CA . VAL A 1 204 ? -8.278 10.941 20.433 1.00 58.50 204 VAL A CA 1
ATOM 1644 C C . VAL A 1 204 ? -7.306 10.285 19.468 1.00 58.50 204 VAL A C 1
ATOM 1646 O O . VAL A 1 204 ? -7.667 9.325 18.799 1.00 58.50 204 VAL A O 1
ATOM 1649 N N . ASP A 1 205 ? -6.090 10.814 19.369 1.00 54.28 205 ASP A N 1
ATOM 1650 C CA . ASP A 1 205 ? -5.081 10.290 18.462 1.00 54.28 205 ASP A CA 1
ATOM 1651 C C . ASP A 1 205 ? -4.824 8.817 18.801 1.00 54.28 205 ASP A C 1
ATOM 1653 O O . ASP A 1 205 ? -4.187 8.488 19.801 1.00 54.28 205 ASP A O 1
ATOM 1657 N N . TRP A 1 206 ? -5.384 7.914 17.996 1.00 52.38 206 TRP A N 1
ATOM 1658 C CA . TRP A 1 206 ? -5.406 6.475 18.262 1.00 52.38 206 TRP A CA 1
ATOM 1659 C C . TRP A 1 206 ? -4.008 5.837 18.144 1.00 52.38 206 TRP A C 1
ATOM 1661 O O . TRP A 1 206 ? -3.847 4.648 18.416 1.00 52.38 206 TRP A O 1
ATOM 1671 N N . GLY A 1 207 ? -2.981 6.616 17.769 1.00 45.50 207 GLY A N 1
ATOM 1672 C CA . GLY A 1 207 ? -1.572 6.255 17.938 1.00 45.50 207 GLY A CA 1
ATOM 1673 C C . GLY A 1 207 ? -1.051 6.417 19.377 1.00 45.50 207 GLY A C 1
ATOM 1674 O O . GLY A 1 207 ? -0.055 5.779 19.745 1.00 45.50 207 GLY A O 1
ATOM 1675 N N . ASN A 1 208 ? -1.729 7.219 20.206 1.00 43.25 208 ASN A N 1
ATOM 1676 C CA . ASN A 1 208 ? -1.301 7.623 21.541 1.00 43.25 208 ASN A CA 1
ATOM 1677 C C . ASN A 1 208 ? -1.991 6.799 22.654 1.00 43.25 208 ASN A C 1
ATOM 1679 O O . ASN A 1 208 ? -3.190 6.892 22.908 1.00 43.25 208 ASN A O 1
ATOM 1683 N N . GLU A 1 209 ? -1.183 5.989 23.342 1.00 42.22 209 GLU A N 1
ATOM 1684 C CA . GLU A 1 209 ? -1.540 4.970 24.350 1.00 42.22 209 GLU A CA 1
ATOM 1685 C C . GLU A 1 209 ? -2.398 5.501 25.522 1.00 42.22 209 GLU A C 1
ATOM 1687 O O . GLU A 1 209 ? -3.196 4.767 26.105 1.00 42.22 209 GLU A O 1
ATOM 1692 N N . GLY A 1 210 ? -2.227 6.772 25.898 1.00 44.00 210 GLY A N 1
ATOM 1693 C CA . GLY A 1 210 ? -2.658 7.279 27.207 1.00 44.00 210 GLY A CA 1
ATOM 1694 C C . GLY A 1 210 ? -4.166 7.463 27.386 1.00 44.00 210 GLY A C 1
ATOM 1695 O O . GLY A 1 210 ? -4.679 7.322 28.495 1.00 44.00 210 GLY A O 1
ATOM 1696 N N . VAL A 1 211 ? -4.897 7.763 26.314 1.00 45.53 211 VAL A N 1
ATOM 1697 C CA . VAL A 1 211 ? -6.305 8.182 26.424 1.00 45.53 211 VAL A CA 1
ATOM 1698 C C . VAL A 1 211 ? -7.266 7.005 26.201 1.00 45.53 211 VAL A C 1
ATOM 1700 O O . VAL A 1 211 ? -8.298 6.914 26.868 1.00 45.53 211 VAL A O 1
ATOM 1703 N N . PHE A 1 212 ? -6.880 6.018 25.385 1.00 44.75 212 PHE A N 1
ATOM 1704 C CA . PHE A 1 212 ? -7.658 4.789 25.180 1.00 44.75 212 PHE A CA 1
ATOM 1705 C C . PHE A 1 212 ? -7.758 3.943 26.461 1.00 44.75 212 PHE A C 1
ATOM 1707 O O . PHE A 1 212 ? -8.821 3.410 26.771 1.00 44.75 212 PHE A O 1
ATOM 1714 N N . GLN A 1 213 ? -6.700 3.910 27.280 1.00 49.19 213 GLN A N 1
ATOM 1715 C CA . GLN A 1 213 ? -6.709 3.252 28.596 1.00 49.19 213 GLN A CA 1
ATOM 1716 C C . GLN A 1 213 ? -7.753 3.850 29.558 1.00 49.19 213 GLN A C 1
ATOM 1718 O O . GLN A 1 213 ? -8.288 3.143 30.412 1.00 49.19 213 GLN A O 1
ATOM 1723 N N . THR A 1 214 ? -8.082 5.137 29.413 1.00 49.22 214 THR A N 1
ATOM 1724 C CA . THR A 1 214 ? -9.070 5.819 30.263 1.00 49.22 214 THR A CA 1
ATOM 1725 C C . THR A 1 214 ? -10.503 5.492 29.834 1.00 49.22 214 THR A C 1
ATOM 1727 O O . THR A 1 214 ? -11.341 5.228 30.693 1.00 49.22 214 THR A O 1
ATOM 1730 N N . ALA A 1 215 ? -10.772 5.390 28.526 1.00 48.41 215 ALA A N 1
ATOM 1731 C CA . ALA A 1 215 ? -12.071 4.952 27.999 1.00 48.41 215 ALA A CA 1
ATOM 1732 C C . ALA A 1 215 ? -12.332 3.443 28.219 1.00 48.41 215 ALA A C 1
ATOM 1734 O O . ALA A 1 215 ? -13.465 3.023 28.455 1.00 48.41 215 ALA A O 1
ATOM 1735 N N . LEU A 1 216 ? -11.277 2.620 28.199 1.00 48.25 216 LEU A N 1
ATOM 1736 C CA . LEU A 1 216 ? -11.347 1.162 28.360 1.00 48.25 216 LEU A CA 1
ATOM 1737 C C . LEU A 1 216 ? -11.584 0.668 29.785 1.00 48.25 216 LEU A C 1
ATOM 1739 O O . LEU A 1 216 ? -12.029 -0.470 29.961 1.00 48.25 216 LEU A O 1
ATOM 1743 N N . LYS A 1 217 ? -11.304 1.490 30.801 1.00 50.31 217 LYS A N 1
ATOM 1744 C CA . LYS A 1 217 ? -11.516 1.113 32.206 1.00 50.31 217 LYS A CA 1
ATOM 1745 C C . LYS A 1 217 ? -12.974 0.758 32.525 1.00 50.31 217 LYS A C 1
ATOM 1747 O O . LYS A 1 217 ? -13.200 0.070 33.514 1.00 50.31 217 LYS A O 1
ATOM 1752 N N . ASN A 1 218 ? -13.939 1.154 31.685 1.00 50.72 218 ASN A N 1
ATOM 1753 C CA . ASN A 1 218 ? -15.357 1.092 32.039 1.00 50.72 218 ASN A CA 1
ATOM 1754 C C . ASN A 1 218 ? -16.226 -0.008 31.396 1.00 50.72 218 ASN A C 1
ATOM 1756 O O . ASN A 1 218 ? -17.320 -0.176 31.919 1.00 50.72 218 ASN A O 1
ATOM 1760 N N . ASN A 1 219 ? -15.816 -0.776 30.364 1.00 45.34 219 ASN A N 1
ATOM 1761 C CA . ASN A 1 219 ? -16.414 -2.095 29.990 1.00 45.34 219 ASN A CA 1
ATOM 1762 C C . ASN A 1 219 ? -16.009 -2.584 28.576 1.00 45.34 219 ASN A C 1
ATOM 1764 O O 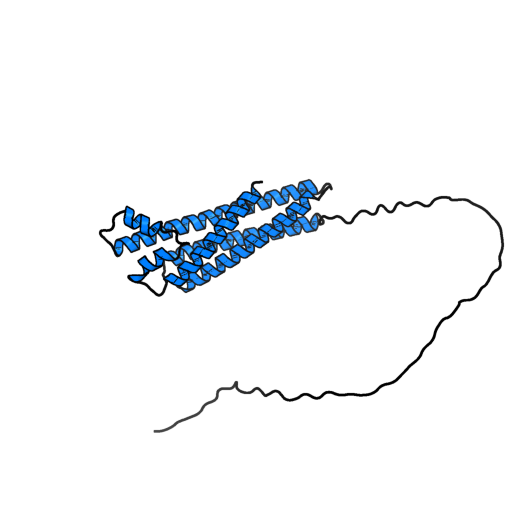. ASN A 1 219 ? -16.721 -2.294 27.618 1.00 45.34 219 ASN A O 1
ATOM 1768 N N . ARG A 1 220 ? -14.924 -3.373 28.441 1.00 49.78 220 ARG A N 1
ATOM 1769 C CA . ARG A 1 220 ? -14.702 -4.464 27.436 1.00 49.78 220 ARG A CA 1
ATOM 1770 C C . ARG A 1 220 ? -13.195 -4.760 27.288 1.00 49.78 220 ARG A C 1
ATOM 1772 O O . ARG A 1 220 ? -12.542 -4.340 26.339 1.00 49.78 220 ARG A O 1
ATOM 1779 N N . LEU A 1 221 ? -12.639 -5.517 28.237 1.00 42.44 221 LEU A N 1
ATOM 1780 C CA . LEU A 1 221 ? -11.191 -5.755 28.399 1.00 42.44 221 LEU A CA 1
ATOM 1781 C C . LEU A 1 221 ? -10.560 -6.838 27.490 1.00 42.44 221 LEU A C 1
ATOM 1783 O O . LEU A 1 221 ? -9.349 -7.010 27.522 1.00 42.44 221 LEU A O 1
ATOM 1787 N N . GLY A 1 222 ? -11.320 -7.562 26.662 1.00 46.75 222 GLY A N 1
ATOM 1788 C CA . GLY A 1 222 ? -10.758 -8.654 25.840 1.00 46.75 222 GLY A CA 1
ATOM 1789 C C . GLY A 1 222 ? -10.304 -8.268 24.426 1.00 46.75 222 GLY A C 1
ATOM 1790 O O . GLY A 1 222 ? -9.433 -8.915 23.859 1.00 46.75 222 GLY A O 1
ATOM 1791 N N . GLN A 1 223 ? -10.891 -7.223 23.836 1.00 50.44 223 GLN A N 1
ATOM 1792 C CA . GLN A 1 223 ? -10.782 -6.940 22.391 1.00 50.44 223 GLN A CA 1
ATOM 1793 C C . GLN A 1 223 ? -9.845 -5.766 22.062 1.00 50.44 223 GLN A C 1
ATOM 1795 O O . GLN A 1 223 ? -9.415 -5.600 20.924 1.00 50.44 223 GLN A O 1
ATOM 1800 N N . ALA A 1 224 ? -9.491 -4.971 23.068 1.00 46.09 224 ALA A N 1
ATOM 1801 C CA . ALA A 1 224 ? -8.856 -3.673 22.897 1.00 46.09 224 ALA A CA 1
ATOM 1802 C C . ALA A 1 224 ? -7.359 -3.727 22.546 1.00 46.09 224 ALA A C 1
ATOM 1804 O O . ALA A 1 224 ? -6.870 -2.891 21.791 1.00 46.09 224 ALA A O 1
ATOM 1805 N N . ASN A 1 225 ? -6.637 -4.738 23.038 1.00 41.91 225 ASN A N 1
ATOM 1806 C CA . ASN A 1 225 ? -5.196 -4.866 22.804 1.00 41.91 225 ASN A CA 1
ATOM 1807 C C . ASN A 1 225 ? -4.859 -5.261 21.355 1.00 41.91 225 ASN A C 1
ATOM 1809 O O . ASN A 1 225 ? -3.841 -4.812 20.834 1.00 41.91 225 ASN A O 1
ATOM 1813 N N . SER A 1 226 ? -5.715 -6.049 20.683 1.00 50.44 226 SER A N 1
ATOM 1814 C CA . SER A 1 226 ? -5.501 -6.395 19.266 1.00 50.44 226 SER A CA 1
ATOM 1815 C C . SER A 1 226 ? -5.704 -5.176 18.362 1.00 50.44 226 SER A C 1
ATOM 1817 O O . SER A 1 226 ? -4.899 -4.912 17.480 1.00 50.44 226 SER A O 1
ATOM 1819 N N . VAL A 1 227 ? -6.714 -4.354 18.656 1.00 52.06 227 VAL A N 1
ATOM 1820 C CA . VAL A 1 227 ? -7.032 -3.148 17.884 1.00 52.06 227 VAL A CA 1
ATOM 1821 C C . VAL A 1 227 ? -5.900 -2.112 17.958 1.00 52.06 227 VAL A C 1
ATOM 1823 O O . VAL A 1 227 ? -5.576 -1.494 16.945 1.00 52.06 227 VAL A O 1
ATOM 1826 N N . LEU A 1 228 ? -5.245 -1.961 19.117 1.00 49.59 228 LEU A N 1
ATOM 1827 C CA . LEU A 1 228 ? -4.142 -1.008 19.324 1.00 49.59 228 LEU A CA 1
ATOM 1828 C C . LEU A 1 228 ? -2.902 -1.288 18.462 1.00 49.59 228 LEU A C 1
ATOM 1830 O O . LEU A 1 228 ? -2.345 -0.367 17.862 1.00 49.59 228 LEU A O 1
ATOM 1834 N N . GLY A 1 229 ? -2.463 -2.548 18.386 1.00 53.62 229 GLY A N 1
ATOM 1835 C CA . GLY A 1 229 ? -1.325 -2.927 17.538 1.00 53.62 229 GLY A CA 1
ATOM 1836 C C . GLY A 1 229 ? -1.608 -2.662 16.058 1.00 53.62 229 GLY A C 1
ATOM 1837 O O . GLY A 1 229 ? -0.751 -2.156 15.327 1.00 53.62 229 GLY A O 1
ATOM 1838 N N . ASN A 1 230 ? -2.851 -2.913 15.648 1.00 62.44 230 ASN A N 1
ATOM 1839 C CA . ASN A 1 230 ? -3.291 -2.800 14.263 1.00 62.44 230 ASN A CA 1
ATOM 1840 C C . ASN A 1 230 ? -3.281 -1.345 13.786 1.00 62.44 230 ASN A C 1
ATOM 1842 O O . ASN A 1 230 ? -2.820 -1.060 12.682 1.00 62.44 230 ASN A O 1
ATOM 1846 N N . VAL A 1 231 ? -3.745 -0.409 14.621 1.00 66.38 231 VAL A N 1
ATOM 1847 C CA . VAL A 1 231 ? -3.797 1.022 14.275 1.00 66.38 231 VAL A CA 1
ATOM 1848 C C . VAL A 1 231 ? -2.398 1.598 14.045 1.00 66.38 231 VAL A C 1
ATOM 1850 O O . VAL A 1 231 ? -2.190 2.312 13.065 1.00 66.38 231 VAL A O 1
ATOM 1853 N N . ARG A 1 232 ? -1.413 1.247 14.883 1.00 65.75 232 ARG A N 1
ATOM 1854 C CA . ARG A 1 232 ? -0.025 1.714 14.713 1.00 65.75 232 ARG A CA 1
ATOM 1855 C C . ARG A 1 232 ? 0.605 1.200 13.424 1.00 65.75 232 ARG A C 1
ATOM 1857 O O . ARG A 1 232 ? 1.184 1.986 12.675 1.00 65.75 232 ARG A O 1
ATOM 1864 N N . ALA A 1 233 ? 0.471 -0.100 13.158 1.00 67.81 233 ALA A N 1
ATOM 1865 C CA . ALA A 1 233 ? 1.006 -0.711 11.945 1.00 67.81 233 ALA A CA 1
ATOM 1866 C C . ALA A 1 233 ? 0.406 -0.060 10.686 1.00 67.81 233 ALA A C 1
ATOM 1868 O O . ALA A 1 233 ? 1.148 0.310 9.775 1.00 67.81 233 ALA A O 1
ATOM 1869 N N . ARG A 1 234 ? -0.912 0.183 10.681 1.00 75.06 234 ARG A N 1
ATOM 1870 C CA . ARG A 1 234 ? -1.615 0.891 9.597 1.00 75.06 234 ARG A CA 1
ATOM 1871 C C . ARG A 1 234 ? -1.139 2.322 9.422 1.00 75.06 234 ARG A C 1
ATOM 1873 O O . ARG A 1 234 ? -0.836 2.727 8.308 1.00 75.06 234 ARG A O 1
ATOM 1880 N N . HIS A 1 235 ? -1.037 3.076 10.514 1.00 76.94 235 HIS A N 1
ATOM 1881 C CA . HIS A 1 235 ? -0.598 4.466 10.455 1.00 76.94 235 HIS A CA 1
ATOM 1882 C C . HIS A 1 235 ? 0.814 4.580 9.873 1.00 76.94 235 HIS A C 1
ATOM 1884 O O . HIS A 1 235 ? 1.056 5.385 8.976 1.00 76.94 235 HIS A O 1
ATOM 1890 N N . SER A 1 236 ? 1.730 3.719 10.327 1.00 76.94 236 SER A N 1
ATOM 1891 C CA . SER A 1 236 ? 3.096 3.690 9.803 1.00 76.94 236 SER A CA 1
ATOM 1892 C C . SER A 1 236 ? 3.153 3.341 8.313 1.00 76.94 236 SER A C 1
ATOM 1894 O O . SER A 1 236 ? 4.020 3.847 7.604 1.00 76.94 236 SER A O 1
ATOM 1896 N N . GLU A 1 237 ? 2.226 2.515 7.822 1.00 79.88 237 GLU A N 1
ATOM 1897 C CA . GLU A 1 237 ? 2.151 2.165 6.405 1.00 79.88 237 GLU A CA 1
ATOM 1898 C C . GLU A 1 237 ? 1.575 3.289 5.558 1.00 79.88 237 GLU A C 1
ATOM 1900 O O . GLU A 1 237 ? 2.141 3.615 4.521 1.00 79.88 237 GLU A O 1
ATOM 1905 N N . LEU A 1 238 ? 0.499 3.935 6.007 1.00 85.31 238 LEU A N 1
ATOM 1906 C CA . LEU A 1 238 ? -0.064 5.078 5.290 1.00 85.31 238 LEU A CA 1
ATOM 1907 C C . LEU A 1 238 ? 0.978 6.187 5.115 1.00 85.31 238 LEU A C 1
ATOM 1909 O O . LEU A 1 238 ? 1.139 6.700 4.012 1.00 85.31 238 LEU A O 1
ATOM 1913 N N . GLN A 1 239 ? 1.783 6.456 6.144 1.00 86.06 239 GLN A N 1
ATOM 1914 C CA . GLN A 1 239 ? 2.916 7.380 6.037 1.00 86.06 239 GLN A CA 1
ATOM 1915 C C . GLN A 1 239 ? 3.974 6.928 5.013 1.00 86.06 239 GLN A C 1
ATOM 1917 O O . GLN A 1 239 ? 4.578 7.756 4.324 1.00 86.06 239 GLN A O 1
ATOM 1922 N N . ARG A 1 240 ? 4.240 5.619 4.900 1.00 84.69 240 ARG A N 1
ATOM 1923 C CA . ARG A 1 240 ? 5.163 5.075 3.886 1.00 84.69 240 ARG A CA 1
ATOM 1924 C C . ARG A 1 240 ? 4.596 5.221 2.479 1.00 84.69 240 ARG A C 1
ATOM 1926 O O . ARG A 1 240 ? 5.344 5.579 1.568 1.00 84.69 240 ARG A O 1
ATOM 1933 N N . ILE A 1 241 ? 3.301 4.983 2.300 1.00 85.56 241 ILE A N 1
ATOM 1934 C CA . ILE A 1 241 ? 2.608 5.161 1.022 1.00 85.56 241 ILE A CA 1
ATOM 1935 C C . ILE A 1 241 ? 2.623 6.633 0.615 1.00 85.56 241 ILE A C 1
ATOM 1937 O O . ILE A 1 241 ? 3.005 6.940 -0.510 1.00 85.56 241 ILE A O 1
ATOM 1941 N N . GLU A 1 242 ? 2.310 7.549 1.532 1.00 88.12 242 GLU A N 1
ATOM 1942 C CA . GLU A 1 242 ? 2.391 8.995 1.299 1.00 88.12 242 GLU A CA 1
ATOM 1943 C C . GLU A 1 242 ? 3.793 9.418 0.858 1.00 88.12 242 GLU A C 1
ATOM 1945 O O . GLU A 1 242 ? 3.949 10.138 -0.130 1.00 88.12 242 GLU A O 1
ATOM 1950 N N . ARG A 1 243 ? 4.831 8.913 1.537 1.00 87.44 243 ARG A N 1
ATOM 1951 C CA . ARG A 1 243 ? 6.220 9.153 1.131 1.00 87.44 243 ARG A CA 1
ATOM 1952 C C . ARG A 1 243 ? 6.503 8.599 -0.264 1.00 87.44 243 ARG A C 1
ATOM 1954 O O . ARG A 1 243 ? 7.108 9.291 -1.074 1.00 87.44 243 ARG A O 1
ATOM 1961 N N . THR A 1 244 ? 6.041 7.388 -0.562 1.00 84.06 244 THR A N 1
ATOM 1962 C CA . THR A 1 244 ? 6.229 6.743 -1.872 1.00 84.06 244 THR A CA 1
ATOM 1963 C C . THR A 1 244 ? 5.538 7.528 -2.990 1.00 84.06 244 THR A C 1
ATOM 1965 O O . THR A 1 244 ? 6.106 7.711 -4.068 1.00 84.06 244 THR A O 1
ATOM 1968 N N . LEU A 1 245 ? 4.338 8.049 -2.735 1.00 86.31 245 LEU A N 1
ATOM 1969 C CA . LEU A 1 245 ? 3.607 8.909 -3.662 1.00 86.31 245 LEU A CA 1
ATOM 1970 C C . LEU A 1 245 ? 4.333 10.235 -3.887 1.00 86.31 245 LEU A C 1
ATOM 1972 O O . LEU A 1 245 ? 4.486 10.643 -5.038 1.00 86.31 245 LEU A O 1
ATOM 1976 N N . ALA A 1 246 ? 4.822 10.869 -2.818 1.00 86.25 246 ALA A N 1
ATOM 1977 C CA . ALA A 1 246 ? 5.593 12.106 -2.900 1.00 86.25 246 ALA A CA 1
ATOM 1978 C C . ALA A 1 246 ? 6.900 11.919 -3.690 1.00 86.25 246 ALA A C 1
ATOM 1980 O O . ALA A 1 246 ? 7.198 12.715 -4.578 1.00 86.25 246 ALA A O 1
ATOM 1981 N N . GLU A 1 247 ? 7.640 10.835 -3.431 1.00 80.00 247 GLU A N 1
ATOM 1982 C CA . GLU A 1 247 ? 8.844 10.467 -4.191 1.00 80.00 247 GLU A CA 1
ATOM 1983 C C . GLU A 1 247 ? 8.527 10.215 -5.670 1.00 80.00 247 GLU A C 1
ATOM 1985 O O . GLU A 1 247 ? 9.302 10.580 -6.545 1.00 80.00 247 GLU A O 1
ATOM 1990 N N . SER A 1 248 ? 7.367 9.627 -5.968 1.00 70.12 248 SER A N 1
ATOM 1991 C CA . SER A 1 248 ? 6.980 9.300 -7.340 1.00 70.12 248 SER A CA 1
ATOM 1992 C C . SER A 1 248 ? 6.461 10.503 -8.145 1.00 70.12 248 SER A C 1
ATOM 1994 O O . SER A 1 248 ? 6.248 10.361 -9.354 1.00 70.12 248 SER A O 1
ATOM 1996 N N . GLN A 1 249 ? 6.181 11.645 -7.504 1.00 60.91 249 GLN A N 1
ATOM 1997 C CA . GLN A 1 249 ? 5.732 12.894 -8.145 1.00 60.91 249 GLN A CA 1
ATOM 1998 C C . GLN A 1 249 ? 6.887 13.784 -8.639 1.00 60.91 249 GLN A C 1
ATOM 2000 O O . GLN A 1 249 ? 6.625 14.701 -9.418 1.00 60.91 249 GLN A O 1
ATOM 2005 N N . GLN A 1 250 ? 8.124 13.515 -8.210 1.00 49.47 250 GLN A N 1
ATOM 2006 C CA . GLN A 1 250 ? 9.343 14.179 -8.694 1.00 49.47 250 GLN A CA 1
ATOM 2007 C C . GLN A 1 250 ? 9.909 13.479 -9.936 1.00 49.47 250 GLN A C 1
ATOM 2009 O O . GLN A 1 250 ? 10.518 14.194 -10.762 1.00 49.47 250 GLN A O 1
#

Organism: Verticillium longisporum (NCBI:txid100787)